Protein AF-A0A2G2X2A7-F1 (afdb_monomer_lite)

Structure (mmCIF, N/CA/C/O backbone):
data_AF-A0A2G2X2A7-F1
#
_entry.id   AF-A0A2G2X2A7-F1
#
loop_
_atom_site.group_PDB
_atom_site.id
_atom_site.type_symbol
_atom_site.label_atom_id
_atom_site.label_alt_id
_atom_site.label_comp_id
_atom_site.label_asym_id
_atom_site.label_entity_id
_atom_site.label_seq_id
_atom_site.pdbx_PDB_ins_code
_atom_site.Cartn_x
_atom_site.Cartn_y
_atom_site.Cartn_z
_atom_site.occupancy
_atom_site.B_iso_or_equiv
_atom_site.auth_seq_id
_atom_site.auth_comp_id
_atom_site.auth_asym_id
_atom_site.auth_atom_id
_atom_site.pdbx_PDB_model_num
ATOM 1 N N . MET A 1 1 ? 14.474 -91.874 -39.105 1.00 38.09 1 MET A N 1
ATOM 2 C CA . MET A 1 1 ? 14.809 -91.133 -37.876 1.00 38.09 1 MET A CA 1
ATOM 3 C C . MET A 1 1 ? 14.311 -89.721 -38.058 1.00 38.09 1 MET A C 1
ATOM 5 O O . MET A 1 1 ? 14.681 -89.078 -39.032 1.00 38.09 1 MET A O 1
ATOM 9 N N . GLU A 1 2 ? 13.376 -89.343 -37.198 1.00 41.16 2 GLU A N 1
ATOM 10 C CA . GLU A 1 2 ? 12.770 -88.020 -37.099 1.00 41.16 2 GLU A CA 1
ATO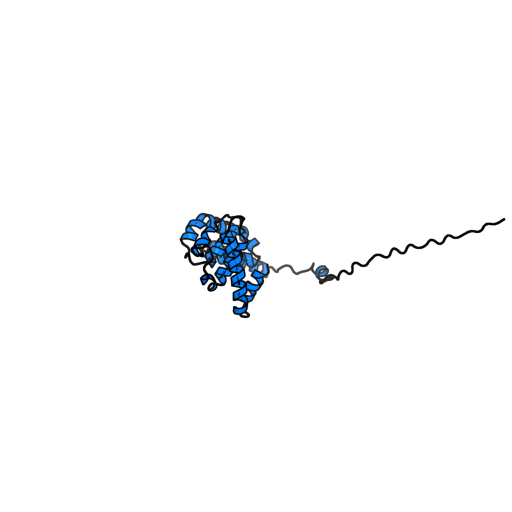M 11 C C . GLU A 1 2 ? 13.825 -86.941 -36.853 1.00 41.16 2 GLU A C 1
ATOM 13 O O . GLU A 1 2 ? 14.819 -87.195 -36.178 1.00 41.16 2 GLU A O 1
ATOM 18 N N . LEU A 1 3 ? 13.542 -85.729 -37.326 1.00 33.03 3 LEU A N 1
ATOM 19 C CA . LEU A 1 3 ? 13.848 -84.496 -36.606 1.00 33.03 3 LEU A CA 1
ATOM 20 C C . LEU A 1 3 ? 12.841 -83.440 -37.069 1.00 33.03 3 LEU A C 1
ATOM 22 O O . LEU A 1 3 ? 12.983 -82.810 -38.113 1.00 33.03 3 LEU A O 1
ATOM 26 N N . CYS A 1 4 ? 11.765 -83.329 -36.291 1.00 36.44 4 CYS A N 1
ATOM 27 C CA . CYS A 1 4 ? 10.796 -82.248 -36.356 1.00 36.44 4 CYS A CA 1
ATOM 28 C C . CYS A 1 4 ? 11.436 -81.011 -35.713 1.00 36.44 4 CYS A C 1
ATOM 30 O O . CYS A 1 4 ? 11.616 -80.967 -34.498 1.00 36.44 4 CYS A O 1
ATOM 32 N N . THR A 1 5 ? 11.821 -80.018 -36.511 1.00 42.06 5 THR A N 1
ATOM 33 C CA . THR A 1 5 ? 12.233 -78.706 -36.006 1.00 42.06 5 THR A CA 1
ATOM 34 C C . THR A 1 5 ? 11.001 -77.821 -35.869 1.00 42.06 5 THR A C 1
ATOM 36 O O . THR A 1 5 ? 10.544 -77.195 -36.822 1.00 42.06 5 THR A O 1
ATOM 39 N N . GLN A 1 6 ? 10.446 -77.780 -34.657 1.00 42.69 6 GLN A N 1
ATOM 40 C CA . GLN A 1 6 ? 9.455 -76.781 -34.273 1.00 42.69 6 GLN A CA 1
ATOM 41 C C . GLN A 1 6 ? 10.145 -75.419 -34.160 1.00 42.69 6 GLN A C 1
ATOM 43 O O . GLN A 1 6 ? 10.918 -75.167 -33.237 1.00 42.69 6 GLN A O 1
ATOM 48 N N . THR A 1 7 ? 9.866 -74.525 -35.102 1.00 45.06 7 THR A N 1
ATOM 49 C CA . THR A 1 7 ? 10.145 -73.101 -34.945 1.00 45.06 7 THR A CA 1
ATOM 50 C C . THR A 1 7 ? 9.097 -72.507 -34.007 1.00 45.06 7 THR A C 1
ATOM 52 O O . THR A 1 7 ? 7.957 -72.257 -34.392 1.00 45.06 7 THR A O 1
ATOM 55 N N . VAL A 1 8 ? 9.482 -72.304 -32.746 1.00 48.72 8 VAL A N 1
ATOM 56 C CA . VAL A 1 8 ? 8.698 -71.535 -31.773 1.00 48.72 8 VAL A CA 1
ATOM 57 C C . VAL A 1 8 ? 8.638 -70.091 -32.270 1.00 48.72 8 VAL A C 1
ATOM 59 O O . VAL A 1 8 ? 9.659 -69.406 -32.337 1.00 48.72 8 VAL A O 1
ATOM 62 N N . GLY A 1 9 ? 7.448 -69.648 -32.677 1.00 50.50 9 GLY A N 1
ATOM 63 C CA . GLY A 1 9 ? 7.196 -68.256 -33.029 1.00 50.50 9 GLY A CA 1
ATOM 64 C C . GLY A 1 9 ? 7.453 -67.367 -31.817 1.00 50.50 9 GLY A C 1
ATOM 65 O O . GLY A 1 9 ? 6.846 -67.553 -30.766 1.00 50.50 9 GLY A O 1
ATOM 66 N N . ALA A 1 10 ? 8.374 -66.415 -31.950 1.00 56.41 10 ALA A N 1
ATOM 67 C CA . ALA A 1 10 ? 8.537 -65.359 -30.967 1.00 56.41 10 ALA A CA 1
ATOM 68 C C . ALA A 1 10 ? 7.324 -64.425 -31.069 1.00 56.41 10 ALA A C 1
ATOM 70 O O . ALA A 1 10 ? 7.271 -63.572 -31.960 1.00 56.41 10 ALA A O 1
ATOM 71 N N . ASP A 1 11 ? 6.346 -64.599 -30.180 1.00 60.12 11 ASP A N 1
ATOM 72 C CA . ASP A 1 11 ? 5.257 -63.642 -30.011 1.00 60.12 11 ASP A CA 1
ATOM 73 C C . ASP A 1 11 ? 5.860 -62.281 -29.655 1.00 60.12 11 ASP A C 1
ATOM 75 O O . ASP A 1 11 ? 6.402 -62.050 -28.571 1.00 60.12 11 ASP A O 1
ATOM 79 N N . LYS A 1 12 ? 5.812 -61.367 -30.623 1.00 63.41 12 LYS A N 1
ATOM 80 C CA . LYS A 1 12 ? 6.267 -59.991 -30.477 1.00 63.41 12 LYS A CA 1
ATOM 81 C C . LYS A 1 12 ? 5.317 -59.309 -29.494 1.00 63.41 12 LYS A C 1
ATOM 83 O O . LYS A 1 12 ? 4.243 -58.868 -29.889 1.00 63.41 12 LYS A O 1
ATOM 88 N N . VAL A 1 13 ? 5.682 -59.247 -28.212 1.00 64.56 13 VAL A N 1
ATOM 89 C CA . VAL A 1 13 ? 4.898 -58.541 -27.187 1.00 64.56 13 VAL A CA 1
ATOM 90 C C . VAL A 1 13 ? 4.772 -57.072 -27.602 1.00 64.56 13 VAL A C 1
ATOM 92 O O . VAL A 1 13 ? 5.725 -56.297 -27.510 1.00 64.56 13 VAL A O 1
ATOM 95 N N . ILE A 1 14 ? 3.598 -56.686 -28.104 1.00 71.94 14 ILE A N 1
ATOM 96 C CA . ILE A 1 14 ? 3.295 -55.304 -28.480 1.00 71.94 14 ILE A CA 1
ATOM 97 C C . ILE A 1 14 ? 3.035 -54.526 -27.190 1.00 71.94 14 ILE A C 1
ATOM 99 O O . ILE A 1 14 ? 1.924 -54.506 -26.658 1.00 71.94 14 ILE A O 1
ATOM 103 N N . ILE A 1 15 ? 4.076 -53.880 -26.665 1.00 73.50 15 ILE A N 1
ATOM 104 C CA . ILE A 1 15 ? 3.938 -52.951 -25.541 1.00 73.50 15 ILE A CA 1
ATOM 105 C C . ILE A 1 15 ? 3.243 -51.691 -26.063 1.00 73.50 15 ILE A C 1
ATOM 107 O O . ILE A 1 15 ? 3.866 -50.808 -26.650 1.00 73.50 15 ILE A O 1
ATOM 111 N N . THR A 1 16 ? 1.932 -51.609 -25.848 1.00 78.12 16 THR A N 1
ATOM 112 C CA . THR A 1 16 ? 1.140 -50.432 -26.215 1.00 78.12 16 THR A CA 1
ATOM 113 C C . THR A 1 16 ? 1.235 -49.409 -25.085 1.00 78.12 16 THR A C 1
ATOM 115 O O . THR A 1 16 ? 0.664 -49.605 -24.011 1.00 78.12 16 THR A O 1
ATOM 118 N N . ARG A 1 17 ? 1.987 -48.319 -25.291 1.00 82.00 17 ARG A N 1
ATOM 119 C CA . ARG A 1 17 ? 2.035 -47.203 -24.332 1.00 82.00 17 ARG A CA 1
ATOM 120 C C . ARG A 1 17 ? 0.744 -46.390 -24.411 1.00 82.00 17 ARG A C 1
ATOM 122 O O . ARG A 1 17 ? 0.279 -46.065 -25.499 1.00 82.00 17 ARG A O 1
ATOM 129 N N . ARG A 1 18 ? 0.175 -46.044 -23.254 1.00 82.50 18 ARG A N 1
ATOM 130 C CA . ARG A 1 18 ? -0.980 -45.138 -23.174 1.00 82.50 18 ARG A CA 1
ATOM 131 C C . ARG A 1 18 ? -0.542 -43.712 -23.524 1.00 82.50 18 ARG A C 1
ATOM 133 O O . ARG A 1 18 ? 0.494 -43.264 -23.039 1.00 82.50 18 ARG A O 1
ATOM 140 N N . SER A 1 19 ? -1.328 -43.021 -24.351 1.00 86.50 19 SER A N 1
ATOM 141 C CA . SER A 1 19 ? -1.135 -41.594 -24.644 1.00 86.50 19 SER A CA 1
ATOM 142 C C . SER A 1 19 ? -1.544 -40.746 -23.439 1.00 86.50 19 SER A C 1
ATOM 144 O O . SER A 1 19 ? -2.581 -41.010 -22.832 1.00 86.50 19 SER A O 1
ATOM 146 N N . GLY A 1 20 ? -0.749 -39.726 -23.107 1.00 86.12 20 GLY A N 1
ATOM 147 C CA . GLY A 1 20 ? -1.055 -38.772 -22.034 1.00 86.12 20 GLY A CA 1
ATOM 148 C C . GLY A 1 20 ? -2.079 -37.696 -22.417 1.00 86.12 20 GLY A C 1
ATOM 149 O O . GLY A 1 20 ? -2.579 -37.008 -21.536 1.00 86.12 20 GLY A O 1
ATOM 150 N N . ASN A 1 21 ? -2.408 -37.555 -23.711 1.00 90.38 21 ASN A N 1
ATOM 151 C CA . ASN A 1 21 ? -3.353 -36.558 -24.249 1.00 90.38 21 ASN A CA 1
ATOM 152 C C . ASN A 1 21 ? -3.103 -35.119 -23.751 1.00 90.38 21 ASN A C 1
ATOM 154 O O . ASN A 1 21 ? -4.040 -34.347 -23.554 1.00 90.38 21 ASN A O 1
ATOM 158 N N . HIS A 1 22 ? -1.837 -34.758 -23.539 1.00 90.94 22 HIS A N 1
ATOM 159 C CA . HIS A 1 22 ? -1.466 -33.402 -23.151 1.00 90.94 22 HIS A CA 1
ATOM 160 C C . HIS A 1 22 ? -1.647 -32.445 -24.332 1.00 90.94 22 HIS A C 1
ATOM 162 O O . HIS A 1 22 ? -1.299 -32.775 -25.467 1.00 90.94 22 HIS A O 1
ATOM 168 N N . HIS A 1 23 ? -2.185 -31.259 -24.054 1.00 90.12 23 HIS A N 1
ATOM 169 C CA . HIS A 1 23 ? -2.275 -30.194 -25.045 1.00 90.12 23 HIS A CA 1
ATOM 170 C C . HIS A 1 23 ? -0.860 -29.683 -25.383 1.00 90.12 23 HIS A C 1
ATOM 172 O O . HIS A 1 23 ? -0.026 -29.593 -24.476 1.00 90.12 23 HIS A O 1
ATOM 178 N N . PRO A 1 24 ? -0.564 -29.348 -26.652 1.00 90.00 24 PRO A N 1
ATOM 179 C CA . PRO A 1 24 ? 0.705 -28.720 -27.015 1.00 90.00 24 PRO A CA 1
ATOM 180 C C . PRO A 1 24 ? 0.907 -27.387 -26.282 1.00 90.00 24 PRO A C 1
ATOM 182 O O . PRO A 1 24 ? -0.036 -26.783 -25.765 1.00 90.00 24 PRO A O 1
ATOM 185 N N . THR A 1 25 ? 2.148 -26.907 -26.233 1.00 91.00 25 THR A N 1
ATOM 186 C CA . THR A 1 25 ? 2.432 -25.609 -25.609 1.00 91.00 25 THR A CA 1
ATOM 187 C C . THR A 1 25 ? 1.754 -24.496 -26.419 1.00 91.00 25 THR A C 1
ATOM 189 O O . THR A 1 25 ? 1.711 -24.557 -27.648 1.00 91.00 25 THR A O 1
ATOM 192 N N . ILE A 1 26 ? 1.225 -23.468 -25.743 1.00 93.62 26 ILE A N 1
ATOM 193 C CA . ILE A 1 26 ? 0.618 -22.306 -26.421 1.00 93.62 26 ILE A CA 1
ATOM 194 C C . ILE A 1 26 ? 1.648 -21.479 -27.209 1.00 93.62 26 ILE A C 1
ATOM 196 O O . ILE A 1 26 ? 1.270 -20.666 -28.044 1.00 93.62 26 ILE A O 1
ATOM 200 N N . TRP A 1 27 ? 2.940 -21.695 -26.944 1.00 89.94 27 TRP A N 1
ATOM 201 C CA . TRP A 1 27 ? 4.047 -20.914 -27.491 1.00 89.94 27 TRP A CA 1
ATOM 202 C C . TRP A 1 27 ? 4.809 -21.630 -28.609 1.00 89.94 27 TRP A C 1
ATOM 204 O O . TRP A 1 27 ? 5.541 -20.978 -29.348 1.00 89.94 27 TRP A O 1
ATOM 214 N N . GLY A 1 28 ? 4.657 -22.951 -28.749 1.00 87.88 28 GLY A N 1
ATOM 215 C CA . GLY A 1 28 ? 5.471 -23.762 -29.655 1.00 87.88 28 GLY A CA 1
ATOM 216 C C . GLY A 1 28 ? 6.959 -23.436 -29.506 1.00 87.88 28 GLY A C 1
ATOM 217 O O . GLY A 1 28 ? 7.485 -23.427 -28.393 1.00 87.88 28 GLY A O 1
ATOM 218 N N . ASP A 1 29 ? 7.582 -23.084 -30.629 1.00 87.56 29 ASP A N 1
ATOM 219 C CA . ASP A 1 29 ? 8.995 -22.704 -30.719 1.00 87.56 29 ASP A CA 1
ATOM 220 C C . ASP A 1 29 ? 9.216 -21.176 -30.713 1.00 87.56 29 ASP A C 1
ATOM 222 O O . ASP A 1 29 ? 10.334 -20.718 -30.933 1.00 87.56 29 ASP A O 1
ATOM 226 N N . HIS A 1 30 ? 8.177 -20.363 -30.466 1.00 83.88 30 HIS A N 1
ATOM 227 C CA . HIS A 1 30 ? 8.221 -18.897 -30.604 1.00 83.88 30 HIS A CA 1
ATOM 228 C C . HIS A 1 30 ? 9.385 -18.248 -29.840 1.00 83.88 30 HIS A C 1
ATOM 230 O O . HIS A 1 30 ? 10.071 -17.380 -30.373 1.00 83.88 30 HIS A O 1
ATOM 236 N N . PHE A 1 31 ? 9.650 -18.708 -28.615 1.00 84.19 31 PHE A N 1
ATOM 237 C CA . PHE A 1 31 ? 10.733 -18.168 -27.791 1.00 84.19 31 PHE A CA 1
ATOM 238 C C . PHE A 1 31 ? 12.114 -18.763 -28.092 1.00 84.19 31 PHE A C 1
ATOM 240 O O . PHE A 1 31 ? 13.115 -18.233 -27.621 1.00 84.19 31 PHE A O 1
ATOM 247 N N . LEU A 1 32 ? 12.208 -19.829 -28.894 1.00 81.88 32 LEU A N 1
ATOM 248 C CA . LEU A 1 32 ? 13.504 -20.396 -29.288 1.00 81.88 32 LEU A CA 1
ATOM 249 C C . LEU A 1 32 ? 14.253 -19.480 -30.268 1.00 81.88 32 LEU A C 1
ATOM 251 O O . LEU A 1 32 ? 15.477 -19.522 -30.322 1.00 81.88 32 LEU A O 1
ATOM 255 N N . ALA A 1 33 ? 13.531 -18.628 -31.002 1.00 73.00 33 ALA A N 1
ATOM 256 C CA . ALA A 1 33 ? 14.098 -17.620 -31.901 1.00 73.00 33 ALA A CA 1
ATOM 257 C C . ALA A 1 33 ? 14.394 -16.270 -31.212 1.00 73.00 33 ALA A C 1
ATOM 259 O O . ALA A 1 33 ? 14.915 -15.360 -31.846 1.00 73.00 33 ALA A O 1
ATOM 260 N N . TYR A 1 34 ? 14.049 -16.122 -29.929 1.00 65.19 34 TYR A N 1
ATOM 261 C CA . TYR A 1 34 ? 14.045 -14.840 -29.206 1.00 65.19 34 TYR A CA 1
ATOM 262 C C . TYR A 1 34 ? 15.413 -14.430 -28.632 1.00 65.19 34 TYR A C 1
ATOM 264 O O . TYR A 1 34 ? 15.501 -13.430 -27.925 1.00 65.19 34 TYR A O 1
ATOM 272 N N . ALA A 1 35 ? 16.472 -15.203 -28.897 1.00 61.72 35 ALA A N 1
ATOM 273 C CA . ALA A 1 35 ? 17.806 -14.970 -28.338 1.00 61.72 35 ALA A CA 1
ATOM 274 C C . ALA A 1 35 ? 18.508 -13.710 -28.888 1.00 61.72 35 ALA A C 1
ATOM 276 O O . ALA A 1 35 ? 19.461 -13.248 -28.270 1.00 61.72 35 ALA A O 1
ATOM 277 N N . ASP A 1 36 ? 18.012 -13.135 -29.989 1.00 67.94 36 ASP A N 1
ATOM 278 C CA . ASP A 1 36 ? 18.643 -12.015 -30.704 1.00 67.94 36 ASP A CA 1
ATOM 279 C C . ASP A 1 36 ? 17.831 -10.706 -30.594 1.00 67.94 36 ASP A C 1
ATOM 281 O O . ASP A 1 36 ? 17.620 -10.002 -31.586 1.00 67.94 36 ASP A O 1
ATOM 285 N N . LEU A 1 37 ? 17.310 -10.374 -29.406 1.00 68.88 37 LEU A N 1
ATOM 286 C CA . LEU A 1 37 ? 16.703 -9.054 -29.203 1.00 68.88 37 LEU A CA 1
ATOM 287 C C . LEU A 1 3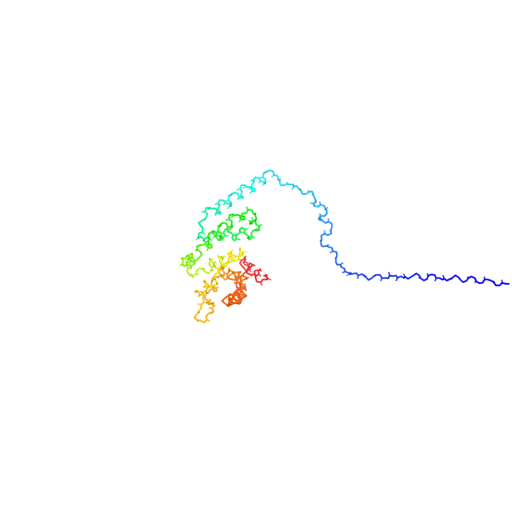7 ? 17.776 -7.953 -29.274 1.00 68.88 37 LEU A C 1
ATOM 289 O O . LEU A 1 37 ? 18.854 -8.130 -28.704 1.00 68.88 37 LEU A O 1
ATOM 293 N N . PRO A 1 38 ? 17.490 -6.804 -29.914 1.00 73.50 38 PRO A N 1
ATOM 294 C CA . PRO A 1 38 ? 18.380 -5.655 -29.855 1.00 73.50 38 PRO A CA 1
ATOM 295 C C . PRO A 1 38 ? 18.546 -5.209 -28.400 1.00 73.50 38 PRO A C 1
ATOM 297 O O . PRO A 1 38 ? 17.551 -5.027 -27.694 1.00 73.50 38 PRO A O 1
ATOM 300 N N . GLU A 1 39 ? 19.791 -5.025 -27.967 1.00 78.06 39 GLU A N 1
ATOM 301 C CA . GLU A 1 39 ? 20.084 -4.319 -26.721 1.00 78.06 39 GLU A CA 1
ATOM 302 C C . GLU A 1 39 ? 19.534 -2.886 -26.798 1.00 78.06 39 GLU A C 1
ATOM 304 O O . GLU A 1 39 ? 19.384 -2.322 -27.890 1.00 78.06 39 GLU A O 1
ATOM 309 N N . ALA A 1 40 ? 19.209 -2.311 -25.637 1.00 81.25 40 ALA A N 1
ATOM 310 C CA . ALA A 1 40 ? 18.791 -0.918 -25.556 1.00 81.25 40 ALA A CA 1
ATOM 311 C C . ALA A 1 40 ? 19.864 -0.026 -26.193 1.00 81.25 40 ALA A C 1
ATOM 313 O O . ALA A 1 40 ? 21.063 -0.244 -26.010 1.00 81.25 40 ALA A O 1
ATOM 314 N N . ASN A 1 41 ? 19.451 0.970 -26.973 1.00 88.00 41 ASN A N 1
ATOM 315 C CA . ASN A 1 41 ? 20.422 1.904 -27.532 1.00 88.00 41 ASN A CA 1
ATOM 316 C C . ASN A 1 41 ? 20.889 2.909 -26.464 1.00 88.00 41 ASN A C 1
ATOM 318 O O . ASN A 1 41 ? 20.186 3.176 -25.492 1.00 88.00 41 ASN A O 1
ATOM 322 N N . GLU A 1 42 ? 22.051 3.531 -26.683 1.00 90.00 42 GLU A N 1
ATOM 323 C CA . GLU A 1 42 ? 22.645 4.508 -25.751 1.00 90.00 42 GLU A CA 1
ATOM 324 C C . GLU A 1 42 ? 21.678 5.654 -25.376 1.00 90.00 42 GLU A C 1
ATOM 326 O O . GLU A 1 42 ? 21.708 6.178 -24.262 1.00 90.00 42 GLU A O 1
ATOM 331 N N . GLY A 1 43 ? 20.783 6.040 -26.293 1.00 92.06 43 GLY A N 1
ATOM 332 C CA . GLY A 1 43 ? 19.759 7.050 -26.036 1.00 92.06 43 GLY A CA 1
ATOM 333 C C . GLY A 1 43 ? 18.686 6.583 -25.050 1.00 92.06 43 GLY A C 1
ATOM 334 O O . GLY A 1 43 ? 18.302 7.350 -24.167 1.00 92.06 43 GLY A O 1
ATOM 335 N N . GLU A 1 44 ? 18.222 5.341 -25.176 1.00 91.44 44 GLU A N 1
ATOM 336 C CA . GLU A 1 44 ? 17.241 4.721 -24.274 1.00 91.44 44 GLU A CA 1
ATOM 337 C C . GLU A 1 44 ? 17.829 4.496 -22.879 1.00 91.44 44 GLU A C 1
ATOM 339 O O . GLU A 1 44 ? 17.182 4.821 -21.883 1.00 91.44 44 GLU A O 1
ATOM 344 N N . GLU A 1 45 ? 19.074 4.020 -22.793 1.00 91.75 45 GLU A N 1
ATOM 345 C CA . GLU A 1 45 ? 19.781 3.847 -21.517 1.00 91.75 45 GLU A CA 1
ATOM 346 C C . GLU A 1 45 ? 19.956 5.176 -20.782 1.00 91.75 45 GLU A C 1
ATOM 348 O O . GLU A 1 45 ? 19.721 5.273 -19.575 1.00 91.75 45 GLU A O 1
ATOM 353 N N . LYS A 1 46 ? 20.310 6.234 -21.518 1.00 95.12 46 LYS A N 1
ATOM 354 C CA . LYS A 1 46 ? 20.431 7.572 -20.944 1.00 95.12 46 LYS A CA 1
ATOM 355 C C . LYS A 1 46 ? 19.091 8.099 -20.440 1.00 95.12 46 LYS A C 1
ATOM 357 O O . LYS A 1 46 ? 19.025 8.595 -19.320 1.00 95.12 46 LYS A O 1
ATOM 362 N N . GLN A 1 47 ? 18.025 7.972 -21.232 1.00 95.12 47 GLN A N 1
ATOM 363 C CA . GLN A 1 47 ? 16.681 8.371 -20.801 1.00 95.12 47 GLN A CA 1
ATOM 364 C C . GLN A 1 47 ? 16.236 7.602 -19.554 1.00 95.12 47 GLN A C 1
ATOM 366 O O . GLN A 1 47 ? 15.650 8.192 -18.648 1.00 95.12 47 GLN A O 1
ATOM 371 N N . HIS A 1 48 ? 16.539 6.304 -19.486 1.00 94.25 48 HIS A N 1
ATOM 372 C CA . HIS A 1 48 ? 16.269 5.483 -18.314 1.00 94.25 48 HIS A CA 1
ATOM 373 C C . HIS A 1 48 ? 16.987 6.018 -17.065 1.00 94.25 48 HIS A C 1
ATOM 375 O O . HIS A 1 48 ? 16.342 6.217 -16.034 1.00 94.25 48 HIS A O 1
ATOM 381 N N . GLU A 1 49 ? 18.293 6.294 -17.142 1.00 96.62 49 GLU A N 1
ATOM 382 C CA . GLU A 1 49 ? 19.037 6.825 -15.992 1.00 96.62 49 GLU A CA 1
ATOM 383 C C . GLU A 1 49 ? 18.594 8.245 -15.601 1.00 96.62 49 GLU A C 1
ATOM 385 O O . GLU A 1 49 ? 18.495 8.534 -14.406 1.00 96.62 49 GLU A O 1
ATOM 390 N N . ASP A 1 50 ? 18.244 9.100 -16.569 1.00 97.25 50 ASP A N 1
ATOM 391 C CA . ASP A 1 50 ? 17.722 10.447 -16.308 1.00 97.25 50 ASP A CA 1
ATOM 392 C C . ASP A 1 50 ? 16.400 10.380 -15.515 1.00 97.25 50 ASP A C 1
ATOM 394 O O . ASP A 1 50 ? 16.280 10.986 -14.447 1.00 97.25 50 ASP A O 1
ATOM 398 N N . VAL A 1 51 ? 15.428 9.579 -15.973 1.00 97.19 51 VAL A N 1
ATOM 399 C CA . VAL A 1 51 ? 14.127 9.411 -15.291 1.00 97.19 51 VAL A CA 1
ATOM 400 C C . VAL A 1 51 ? 14.299 8.757 -13.919 1.00 97.19 51 VAL A C 1
ATOM 402 O O . VAL A 1 51 ? 13.652 9.149 -12.946 1.00 97.19 51 VAL A O 1
ATOM 405 N N . LYS A 1 52 ? 15.193 7.776 -13.802 1.00 97.50 52 LYS A N 1
ATOM 406 C CA . LYS A 1 52 ? 15.500 7.118 -12.529 1.00 97.50 52 LYS A CA 1
ATOM 407 C C . LYS A 1 52 ? 16.072 8.104 -11.509 1.00 97.50 52 LYS A C 1
ATOM 409 O O . LYS A 1 52 ? 15.663 8.082 -10.351 1.00 97.50 52 LYS A O 1
ATOM 414 N N . GLU A 1 53 ? 16.972 8.998 -11.914 1.00 97.94 53 GLU A N 1
ATOM 415 C CA . GLU A 1 53 ? 17.481 10.065 -11.043 1.00 97.94 53 GLU A CA 1
ATOM 416 C C . GLU A 1 53 ? 16.390 11.076 -10.659 1.00 97.94 53 GLU A C 1
ATOM 418 O O . GLU A 1 53 ? 16.346 11.526 -9.513 1.00 97.94 53 GLU A O 1
ATOM 423 N N . GLU A 1 54 ? 15.472 11.415 -11.566 1.00 97.56 54 GLU A N 1
ATOM 424 C CA . GLU A 1 54 ? 14.325 12.269 -11.233 1.00 97.56 54 GLU A CA 1
ATOM 425 C C . GLU A 1 54 ? 13.428 11.637 -10.164 1.00 97.56 54 GLU A C 1
ATOM 427 O O . GLU A 1 54 ? 13.113 12.289 -9.165 1.00 97.56 54 GLU A O 1
ATOM 432 N N . VAL A 1 55 ? 13.069 10.359 -10.314 1.00 97.25 55 VAL A N 1
ATOM 433 C CA . VAL A 1 55 ? 12.255 9.631 -9.326 1.00 97.25 55 VAL A CA 1
ATOM 434 C C . VAL A 1 55 ? 12.983 9.522 -7.984 1.00 97.25 55 VAL A C 1
ATOM 436 O O . VAL A 1 55 ? 12.371 9.746 -6.936 1.00 97.25 55 VAL A O 1
ATOM 439 N N . ARG A 1 56 ? 14.299 9.271 -7.992 1.00 97.75 56 ARG A N 1
ATOM 440 C CA . ARG A 1 56 ? 15.131 9.287 -6.778 1.00 97.75 56 ARG A CA 1
ATOM 441 C C . ARG A 1 56 ? 15.049 10.632 -6.061 1.00 97.75 56 ARG A C 1
ATOM 443 O O . ARG A 1 56 ? 14.821 10.671 -4.853 1.00 97.75 56 ARG A O 1
ATOM 450 N N . LYS A 1 57 ? 15.177 11.745 -6.788 1.00 97.19 57 LYS A N 1
ATOM 451 C CA . LYS A 1 57 ? 15.036 13.093 -6.211 1.00 97.19 57 LYS A CA 1
ATOM 452 C C . LYS A 1 57 ? 13.645 13.320 -5.634 1.00 97.19 57 LYS A C 1
ATOM 454 O O . LYS A 1 57 ? 13.544 13.869 -4.541 1.00 97.19 57 LYS A O 1
ATOM 459 N N . MET A 1 58 ? 12.586 12.878 -6.316 1.00 96.50 58 MET A N 1
ATOM 460 C CA . MET A 1 58 ? 11.221 12.967 -5.784 1.00 96.50 58 MET A CA 1
ATOM 461 C C . MET A 1 58 ? 11.088 12.215 -4.457 1.00 96.50 58 MET A C 1
ATOM 463 O O . MET A 1 58 ? 10.501 12.753 -3.520 1.00 96.50 58 MET A O 1
ATOM 467 N N . LEU A 1 59 ? 11.679 11.018 -4.346 1.00 95.44 59 LEU A N 1
ATOM 468 C CA . LEU A 1 59 ? 11.729 10.275 -3.088 1.00 95.44 59 LEU A CA 1
ATOM 469 C C . LEU A 1 59 ? 12.470 11.077 -2.018 1.00 95.44 59 LEU A C 1
ATOM 471 O O . LEU A 1 59 ? 11.892 11.332 -0.969 1.00 95.44 59 LEU A O 1
ATOM 475 N N . VAL A 1 60 ? 13.703 11.518 -2.264 1.00 94.19 60 VAL A N 1
ATOM 476 C CA . VAL A 1 60 ? 14.526 12.212 -1.253 1.00 94.19 60 VAL A CA 1
ATOM 477 C C . VAL A 1 60 ? 13.911 13.546 -0.807 1.00 94.19 60 VAL A C 1
ATOM 479 O O . VAL A 1 60 ? 13.971 13.888 0.370 1.00 94.19 60 VAL A O 1
ATOM 482 N N . MET A 1 61 ? 13.303 14.299 -1.725 1.00 94.00 61 MET A N 1
ATOM 483 C CA . MET A 1 61 ? 12.766 15.634 -1.444 1.00 94.00 61 MET A CA 1
ATOM 484 C C . MET A 1 61 ? 11.365 15.625 -0.828 1.00 94.00 61 MET A C 1
ATOM 486 O O . MET A 1 61 ? 10.987 16.598 -0.173 1.00 94.00 61 MET A O 1
ATOM 490 N N . ALA A 1 62 ? 10.573 14.573 -1.052 1.00 92.38 62 ALA A N 1
ATOM 491 C CA . ALA A 1 62 ? 9.230 14.486 -0.493 1.00 92.38 62 ALA A CA 1
ATOM 492 C C . ALA A 1 62 ? 9.287 14.460 1.049 1.00 92.38 62 ALA A C 1
ATOM 494 O O . ALA A 1 62 ? 10.066 13.685 1.615 1.00 92.38 62 ALA A O 1
ATOM 495 N N . PRO A 1 63 ? 8.455 15.259 1.751 1.00 89.31 63 PRO A N 1
ATOM 496 C CA . PRO A 1 63 ? 8.477 15.305 3.208 1.00 89.31 63 PRO A CA 1
ATOM 497 C C . PRO A 1 63 ? 8.236 13.920 3.809 1.00 89.31 63 PRO A C 1
ATOM 499 O O . PRO A 1 63 ? 7.273 13.239 3.448 1.00 89.31 63 PRO A O 1
ATOM 502 N N . SER A 1 64 ? 9.083 13.513 4.754 1.00 82.12 64 SER A N 1
ATOM 503 C CA . SER A 1 64 ? 9.100 12.137 5.261 1.00 82.12 64 SER A CA 1
ATOM 504 C C . SER A 1 64 ? 7.789 11.694 5.920 1.00 82.12 64 SER A C 1
ATOM 506 O O . SER A 1 64 ? 7.458 10.516 5.879 1.00 82.12 64 SER A O 1
ATOM 508 N N . LYS A 1 65 ? 7.021 12.633 6.487 1.00 80.56 65 LYS A N 1
ATOM 509 C CA . LYS A 1 65 ? 5.726 12.406 7.151 1.00 80.56 65 LYS A CA 1
ATOM 510 C C . LYS A 1 65 ? 4.521 12.810 6.280 1.00 80.56 65 LYS A C 1
ATOM 512 O O . LYS A 1 65 ? 3.553 13.373 6.785 1.00 80.56 65 LYS A O 1
ATOM 517 N N . SER A 1 66 ? 4.582 12.611 4.963 1.00 87.38 66 SER A N 1
ATOM 518 C CA . SER A 1 66 ? 3.519 13.056 4.046 1.00 87.38 66 SER A CA 1
ATOM 519 C C . SER A 1 66 ? 2.825 11.912 3.315 1.00 87.38 66 SER A C 1
ATOM 521 O O . SER A 1 66 ? 3.453 10.921 2.942 1.00 87.38 66 SER A O 1
ATOM 523 N N . LEU A 1 67 ? 1.533 12.102 3.028 1.00 89.44 67 LEU A N 1
ATOM 524 C CA . LEU A 1 67 ? 0.766 11.204 2.164 1.00 89.44 67 LEU A CA 1
ATOM 525 C C . LEU A 1 67 ? 1.399 11.080 0.771 1.00 89.44 67 LEU A C 1
ATOM 527 O O . LEU A 1 67 ? 1.508 9.985 0.237 1.00 89.44 67 LEU A O 1
ATOM 531 N N . GLN A 1 68 ? 1.936 12.183 0.241 1.00 93.12 68 GLN A N 1
ATOM 532 C CA . GLN A 1 68 ? 2.647 12.204 -1.038 1.00 93.12 68 GLN A CA 1
ATOM 533 C C . GLN A 1 68 ? 3.826 11.217 -1.076 1.00 93.12 68 GLN A C 1
ATOM 535 O O . GLN A 1 68 ? 4.040 10.546 -2.085 1.00 93.12 68 GLN A O 1
ATOM 540 N N . LYS A 1 69 ? 4.594 11.111 0.017 1.00 94.75 69 LYS A N 1
ATOM 541 C CA . LYS A 1 69 ? 5.708 10.160 0.123 1.00 94.75 69 LYS A CA 1
ATOM 542 C C . LYS A 1 69 ? 5.202 8.712 0.113 1.00 94.75 69 LYS A C 1
ATOM 544 O O . LYS A 1 69 ? 5.780 7.880 -0.584 1.00 94.75 69 LYS A O 1
ATOM 549 N N . LEU A 1 70 ? 4.117 8.422 0.836 1.00 94.88 70 LEU A N 1
ATOM 550 C CA . LEU A 1 70 ? 3.478 7.099 0.850 1.00 94.88 70 LEU A CA 1
ATOM 551 C C . LEU A 1 70 ? 2.939 6.717 -0.537 1.00 94.88 70 LEU A C 1
ATOM 553 O O . LEU A 1 70 ? 3.190 5.607 -1.005 1.00 94.88 70 LEU A O 1
ATOM 557 N N . ASP A 1 71 ? 2.261 7.643 -1.219 1.00 95.88 71 ASP A N 1
ATOM 558 C CA . ASP A 1 71 ? 1.739 7.447 -2.575 1.00 95.88 71 ASP A CA 1
ATOM 559 C C . ASP A 1 71 ? 2.854 7.172 -3.583 1.00 95.88 71 ASP A C 1
ATOM 561 O O . ASP A 1 71 ? 2.720 6.281 -4.426 1.00 95.88 71 ASP A O 1
ATOM 565 N N . LEU A 1 72 ? 3.973 7.894 -3.479 1.00 97.56 72 LEU A N 1
ATOM 566 C CA . LEU A 1 72 ? 5.129 7.694 -4.346 1.00 97.56 72 LEU A CA 1
ATOM 567 C C . LEU A 1 72 ? 5.733 6.297 -4.153 1.00 97.56 72 LEU A C 1
ATOM 569 O O . LEU A 1 72 ? 5.917 5.577 -5.133 1.00 97.56 72 LEU A O 1
ATOM 573 N N . ILE A 1 73 ? 5.966 5.879 -2.904 1.00 97.88 73 ILE A N 1
ATOM 574 C CA . ILE A 1 73 ? 6.477 4.533 -2.589 1.00 97.88 73 ILE A CA 1
ATOM 575 C C . ILE A 1 73 ? 5.508 3.459 -3.100 1.00 97.88 73 ILE A C 1
ATOM 577 O O . ILE A 1 73 ? 5.920 2.525 -3.790 1.00 97.88 73 ILE A O 1
ATOM 581 N N . ASN A 1 74 ? 4.213 3.611 -2.819 1.00 97.31 74 ASN A N 1
ATOM 582 C CA . ASN A 1 74 ? 3.172 2.687 -3.265 1.00 97.31 74 ASN A CA 1
ATOM 583 C C . ASN A 1 74 ? 3.123 2.566 -4.794 1.00 97.31 74 ASN A C 1
ATOM 585 O O . ASN A 1 74 ? 3.008 1.465 -5.329 1.00 97.31 74 ASN A O 1
ATOM 589 N N . THR A 1 75 ? 3.236 3.689 -5.503 1.00 97.56 75 THR A N 1
ATOM 590 C CA . THR A 1 75 ? 3.228 3.727 -6.970 1.00 97.56 75 THR A CA 1
ATOM 591 C C . THR A 1 75 ? 4.455 3.025 -7.540 1.00 97.56 75 THR A C 1
ATOM 593 O O . THR A 1 75 ? 4.315 2.168 -8.408 1.00 97.56 75 THR A O 1
ATOM 596 N N . ILE A 1 76 ? 5.647 3.311 -7.011 1.00 97.88 76 ILE A N 1
ATOM 597 C CA . ILE A 1 76 ? 6.906 2.678 -7.430 1.00 97.88 76 ILE A CA 1
ATOM 598 C C . ILE A 1 76 ? 6.855 1.153 -7.241 1.00 97.88 76 ILE A C 1
ATOM 600 O O . ILE A 1 76 ? 7.230 0.402 -8.145 1.00 97.88 76 ILE A O 1
ATOM 604 N N . GLN A 1 77 ? 6.340 0.684 -6.100 1.00 97.38 77 GLN A N 1
ATOM 605 C CA . GLN A 1 77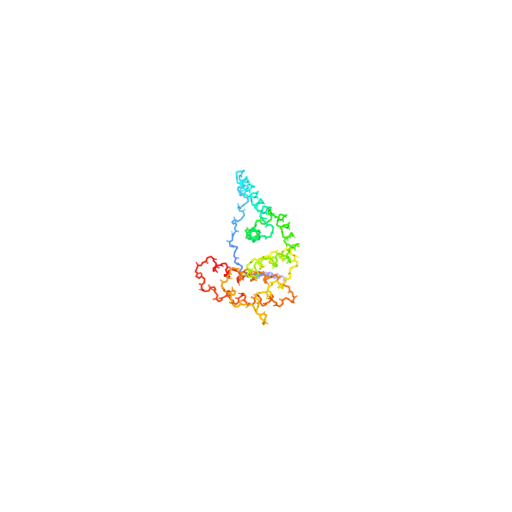 ? 6.159 -0.745 -5.830 1.00 97.38 77 GLN A CA 1
ATOM 606 C C . GLN A 1 77 ? 5.160 -1.392 -6.795 1.00 97.38 77 GLN A C 1
ATOM 608 O O . GLN A 1 77 ? 5.441 -2.452 -7.350 1.00 97.38 77 GLN A O 1
ATOM 613 N N . ARG A 1 78 ? 4.019 -0.743 -7.054 1.00 95.44 78 ARG A N 1
ATOM 614 C CA . ARG A 1 78 ? 2.979 -1.258 -7.963 1.00 95.44 78 ARG A CA 1
ATOM 615 C C . ARG A 1 78 ? 3.387 -1.263 -9.431 1.00 95.44 78 ARG A C 1
ATOM 617 O O . ARG A 1 78 ? 2.902 -2.106 -10.177 1.00 95.44 78 ARG A O 1
ATOM 624 N N . LEU A 1 79 ? 4.271 -0.354 -9.836 1.00 96.94 79 LEU A N 1
ATOM 625 C CA . LEU A 1 79 ? 4.866 -0.340 -11.173 1.00 96.94 79 LEU A CA 1
ATOM 626 C C . LEU A 1 79 ? 5.930 -1.434 -11.362 1.00 96.94 79 LEU A C 1
ATOM 628 O O . LEU A 1 79 ? 6.370 -1.654 -12.485 1.00 96.94 79 LEU A O 1
ATOM 632 N N . GLY A 1 80 ? 6.346 -2.123 -10.293 1.00 97.19 80 GLY A N 1
ATOM 633 C CA . GLY A 1 80 ? 7.344 -3.191 -10.367 1.00 97.19 80 GLY A CA 1
ATOM 634 C C . GLY A 1 80 ? 8.780 -2.694 -10.545 1.00 97.19 80 GLY A C 1
ATOM 635 O O . GLY A 1 80 ? 9.648 -3.480 -10.907 1.00 97.19 80 GLY A O 1
ATOM 636 N N . VAL A 1 81 ? 9.045 -1.411 -10.275 1.00 97.69 81 VAL A N 1
ATOM 637 C CA . VAL A 1 81 ? 10.369 -0.775 -10.449 1.00 97.69 81 VAL A CA 1
ATOM 638 C C . VAL A 1 81 ? 11.049 -0.420 -9.123 1.00 97.69 81 VAL A C 1
ATOM 640 O O . VAL A 1 81 ? 12.081 0.245 -9.105 1.00 97.69 81 VAL A O 1
ATOM 643 N N . ALA A 1 82 ? 10.497 -0.879 -7.995 1.00 97.50 82 ALA A N 1
ATOM 644 C CA . ALA A 1 82 ? 11.039 -0.616 -6.658 1.00 97.50 82 ALA A CA 1
ATOM 645 C C . ALA A 1 82 ? 12.473 -1.120 -6.448 1.00 97.50 82 ALA A C 1
ATOM 647 O O . ALA A 1 82 ? 13.199 -0.531 -5.655 1.00 97.50 82 ALA A O 1
ATOM 648 N N . TYR A 1 83 ? 12.903 -2.139 -7.197 1.00 97.12 83 TYR A N 1
ATOM 649 C CA . TYR A 1 83 ? 14.262 -2.685 -7.123 1.00 97.12 83 TYR A CA 1
ATOM 650 C C . TYR A 1 83 ? 15.355 -1.664 -7.505 1.00 97.12 83 TYR A C 1
ATOM 652 O O . TYR A 1 83 ? 16.525 -1.852 -7.191 1.00 97.12 83 TYR A O 1
ATOM 660 N N . HIS A 1 84 ? 14.999 -0.559 -8.171 1.00 97.62 84 HIS A N 1
ATOM 661 C CA . HIS A 1 84 ? 15.926 0.543 -8.444 1.00 97.62 84 HIS A CA 1
ATOM 662 C C . HIS A 1 84 ? 16.105 1.524 -7.276 1.00 97.62 84 HIS A C 1
ATOM 664 O O . HIS A 1 84 ? 17.015 2.353 -7.338 1.00 97.62 84 HIS A O 1
ATOM 670 N N . PHE A 1 85 ? 15.245 1.451 -6.255 1.00 97.81 85 PHE A N 1
ATOM 671 C CA . PHE A 1 85 ? 15.114 2.445 -5.182 1.00 97.81 85 PHE A CA 1
ATOM 672 C C . PHE A 1 85 ? 15.027 1.802 -3.788 1.00 97.81 85 PHE A C 1
ATOM 674 O O . PHE A 1 85 ? 14.427 2.373 -2.876 1.00 97.81 85 PHE A O 1
ATOM 681 N N . GLU A 1 86 ? 15.547 0.580 -3.625 1.00 96.94 86 GLU A N 1
ATOM 682 C CA . GLU A 1 86 ? 15.406 -0.196 -2.382 1.00 96.94 86 GLU A CA 1
ATOM 683 C C . GLU A 1 86 ? 15.927 0.581 -1.171 1.00 96.94 86 GLU A C 1
ATOM 685 O O . GLU A 1 86 ? 15.240 0.669 -0.155 1.00 96.94 86 GLU A O 1
ATOM 690 N N . HIS A 1 87 ? 17.092 1.217 -1.316 1.00 96.81 87 HIS A N 1
ATOM 691 C CA . HIS A 1 87 ? 17.719 1.989 -0.250 1.00 96.81 87 HIS A CA 1
ATOM 692 C C . HIS A 1 87 ? 16.885 3.211 0.155 1.00 96.81 87 HIS A C 1
ATOM 694 O O . HIS A 1 87 ? 16.620 3.418 1.338 1.00 96.81 87 HIS A O 1
ATOM 700 N N . GLU A 1 88 ? 16.425 4.004 -0.815 1.00 96.88 88 GLU A N 1
ATOM 701 C CA . GLU A 1 88 ? 15.629 5.206 -0.565 1.00 96.88 88 GLU A CA 1
ATOM 702 C C . GLU A 1 88 ? 14.263 4.862 0.051 1.00 96.88 88 GLU A C 1
ATOM 704 O O . GLU A 1 88 ? 13.755 5.598 0.904 1.00 96.88 88 GLU A O 1
ATOM 709 N N . ILE A 1 89 ? 13.657 3.745 -0.365 1.00 97.00 89 ILE A N 1
ATOM 710 C CA . ILE A 1 89 ? 12.400 3.241 0.203 1.00 97.00 89 ILE A CA 1
ATOM 711 C C . ILE A 1 89 ? 12.618 2.758 1.640 1.00 97.00 89 ILE A C 1
ATOM 713 O O . ILE A 1 89 ? 11.836 3.131 2.518 1.00 97.00 89 ILE A O 1
ATOM 717 N N . GLU A 1 90 ? 13.665 1.972 1.895 1.00 96.25 90 GLU A N 1
ATOM 718 C CA . GLU A 1 90 ? 13.999 1.463 3.229 1.00 96.25 90 GLU A CA 1
ATOM 719 C C . GLU A 1 90 ? 14.266 2.608 4.210 1.00 96.25 90 GLU A C 1
ATOM 721 O O . GLU A 1 90 ? 13.654 2.655 5.277 1.00 96.25 90 GLU A O 1
ATOM 726 N N . GLU A 1 91 ? 15.102 3.581 3.836 1.00 95.44 91 GLU A N 1
ATOM 727 C CA . GLU A 1 91 ? 15.392 4.753 4.670 1.00 95.44 91 GLU A CA 1
ATOM 728 C C . GLU A 1 91 ? 14.109 5.531 4.997 1.00 95.44 91 GLU A C 1
ATOM 730 O O . GLU A 1 91 ? 13.865 5.915 6.145 1.00 95.44 91 GLU A O 1
ATOM 735 N N . SER A 1 92 ? 13.243 5.707 3.997 1.00 95.12 92 SER A N 1
ATOM 736 C CA . SER A 1 92 ? 11.978 6.419 4.157 1.00 95.12 92 SER A CA 1
ATOM 737 C C . SER A 1 92 ? 11.022 5.706 5.111 1.00 95.12 92 SER A C 1
ATOM 739 O O . SER A 1 92 ? 10.459 6.345 5.999 1.00 95.12 92 SER A O 1
ATOM 741 N N . LEU A 1 93 ? 10.834 4.396 4.943 1.00 95.38 93 LEU A N 1
ATOM 742 C CA . LEU A 1 93 ? 9.929 3.605 5.778 1.00 95.38 93 LEU A CA 1
ATOM 743 C C . LEU A 1 93 ? 10.486 3.418 7.193 1.00 95.38 93 LEU A C 1
ATOM 745 O O . LEU A 1 93 ? 9.725 3.502 8.154 1.00 95.38 93 LEU A O 1
ATOM 749 N N . SER A 1 94 ? 11.805 3.277 7.337 1.00 95.19 94 SER A N 1
ATOM 750 C CA . SER A 1 94 ? 12.490 3.278 8.632 1.00 95.19 94 SER A CA 1
ATOM 751 C C . SER A 1 94 ? 12.231 4.578 9.394 1.00 95.19 94 SER A C 1
ATOM 753 O O . SER A 1 94 ? 11.792 4.553 10.546 1.00 95.19 94 SER A O 1
ATOM 755 N N . TYR A 1 95 ? 12.396 5.730 8.739 1.00 93.44 95 TYR A N 1
ATOM 756 C CA . TYR A 1 95 ? 12.089 7.018 9.355 1.00 93.44 95 TYR A CA 1
ATOM 757 C C . TYR A 1 95 ? 10.603 7.136 9.729 1.00 93.44 95 TYR A C 1
ATOM 759 O O . TYR A 1 95 ? 10.280 7.516 10.856 1.00 93.44 95 TYR A O 1
ATOM 767 N N . MET A 1 96 ? 9.688 6.767 8.826 1.00 92.12 96 MET A N 1
ATOM 768 C CA . MET A 1 96 ? 8.248 6.775 9.117 1.00 92.12 96 MET A CA 1
ATOM 769 C C . MET A 1 96 ? 7.906 5.906 10.325 1.00 92.12 96 MET A C 1
ATOM 771 O O . MET A 1 96 ? 7.122 6.332 11.168 1.00 92.12 96 MET A O 1
ATOM 775 N N . TYR A 1 97 ? 8.526 4.733 10.448 1.00 93.94 97 TYR A N 1
ATOM 776 C CA . TYR A 1 97 ? 8.347 3.852 11.594 1.00 93.94 97 TYR A CA 1
ATOM 777 C C . TYR A 1 97 ? 8.778 4.521 12.904 1.00 93.94 97 TYR A C 1
ATOM 779 O O . TYR A 1 97 ? 8.026 4.504 13.877 1.00 93.94 97 TYR A O 1
ATOM 787 N N . THR A 1 98 ? 9.944 5.182 12.927 1.00 92.75 98 THR A N 1
ATOM 788 C CA . THR A 1 98 ? 10.426 5.877 14.138 1.00 92.75 98 THR A CA 1
ATOM 789 C C . THR A 1 98 ? 9.492 6.988 14.614 1.00 92.75 98 THR A C 1
ATOM 791 O O . THR A 1 98 ? 9.436 7.272 15.809 1.00 92.75 98 THR A O 1
ATOM 794 N N . CYS A 1 99 ? 8.730 7.587 13.699 1.00 87.62 99 CYS A N 1
ATOM 795 C CA . CYS A 1 99 ? 7.771 8.642 13.998 1.00 87.62 99 CYS A CA 1
ATOM 796 C C . CYS A 1 99 ? 6.308 8.179 13.935 1.00 87.62 99 CYS A C 1
ATOM 798 O O . CYS A 1 99 ? 5.419 9.028 13.962 1.00 87.62 99 CYS A O 1
ATOM 800 N N . TYR A 1 100 ? 6.035 6.875 13.828 1.00 88.50 100 TYR A N 1
ATOM 801 C CA . TYR A 1 100 ? 4.698 6.364 13.511 1.00 88.50 100 TYR A CA 1
ATOM 802 C C . TYR A 1 100 ? 3.643 6.792 14.538 1.00 88.50 100 TYR A C 1
ATOM 804 O O . TYR A 1 100 ? 2.591 7.297 14.158 1.00 88.50 100 TYR A O 1
ATOM 812 N N . GLU A 1 101 ? 3.944 6.657 15.832 1.00 85.69 101 GLU A N 1
ATOM 813 C CA . GLU A 1 101 ? 3.022 7.007 16.926 1.00 85.69 101 GLU A CA 1
ATOM 814 C C . GLU A 1 101 ? 2.721 8.514 17.002 1.00 85.69 101 GLU A C 1
ATOM 816 O O . GLU A 1 101 ? 1.614 8.925 17.341 1.00 85.69 101 GLU A O 1
ATOM 821 N N . GLU A 1 102 ? 3.693 9.359 16.657 1.00 84.94 102 GLU A N 1
ATOM 822 C CA . GLU A 1 102 ? 3.488 10.807 16.557 1.00 84.94 102 GLU A CA 1
ATOM 823 C C . GLU A 1 102 ? 2.626 11.126 15.330 1.00 84.94 102 GLU A C 1
ATOM 825 O O . GLU A 1 102 ? 1.612 11.813 15.425 1.00 84.94 102 GLU A O 1
ATOM 830 N N . TRP A 1 103 ? 2.982 10.545 14.182 1.00 82.88 103 TRP A N 1
ATOM 831 C CA . TRP A 1 103 ? 2.304 10.779 12.915 1.00 82.88 103 TRP A CA 1
ATOM 832 C C . TRP A 1 103 ? 0.844 10.325 12.943 1.00 82.88 103 TRP A C 1
ATOM 834 O O . TRP A 1 103 ? -0.032 11.065 12.515 1.00 82.88 103 TRP A O 1
ATOM 844 N N . ILE A 1 104 ? 0.544 9.151 13.504 1.00 81.06 104 ILE A N 1
ATOM 845 C CA . ILE A 1 104 ? -0.830 8.636 13.605 1.00 81.06 104 ILE A CA 1
ATOM 846 C C . ILE A 1 104 ? -1.720 9.479 14.535 1.00 81.06 104 ILE A C 1
ATOM 848 O O . ILE A 1 104 ? -2.952 9.422 14.427 1.00 81.06 104 ILE A O 1
ATOM 852 N N . GLY A 1 105 ? -1.099 10.225 15.456 1.00 79.00 105 GLY A N 1
ATOM 853 C CA . GLY A 1 105 ? -1.749 11.203 16.325 1.00 79.00 105 GLY A CA 1
ATOM 854 C C . GLY A 1 105 ? -1.974 12.564 15.656 1.00 79.00 105 GLY A C 1
ATOM 855 O O . GLY A 1 105 ? -2.942 13.240 15.996 1.00 79.00 105 GLY A O 1
ATOM 856 N N . GLU A 1 106 ? -1.110 12.955 14.714 1.00 78.06 106 GLU A N 1
ATOM 857 C CA . GLU A 1 106 ? -1.171 14.228 13.974 1.00 78.06 106 GLU A CA 1
ATOM 858 C C . GLU A 1 106 ? -2.014 14.171 12.695 1.00 78.06 106 GLU A C 1
ATOM 860 O O . GLU A 1 106 ? -2.669 15.156 12.348 1.00 78.06 106 GLU A O 1
ATOM 865 N N . VAL A 1 107 ? -1.975 13.045 11.975 1.00 71.94 107 VAL A N 1
ATOM 866 C CA . VAL A 1 107 ? -2.804 12.800 10.788 1.00 71.94 107 VAL A CA 1
ATOM 867 C C . VAL A 1 107 ? -4.259 13.015 11.168 1.00 71.94 107 VAL A C 1
ATOM 869 O O . VAL A 1 107 ? -4.682 12.558 12.233 1.00 71.94 107 VAL A O 1
ATOM 872 N N . ASP A 1 108 ? -5.019 13.689 10.292 1.00 69.88 108 ASP A N 1
ATOM 873 C CA . ASP A 1 108 ? -6.467 13.810 10.462 1.00 69.88 108 ASP A CA 1
ATOM 874 C C . ASP A 1 108 ? -7.005 12.416 10.764 1.00 69.88 108 ASP A C 1
ATOM 876 O O . ASP A 1 108 ? -6.923 11.508 9.937 1.00 69.88 108 ASP A O 1
ATOM 880 N N . GLY A 1 109 ? -7.498 12.228 11.990 1.00 64.31 109 GLY A N 1
ATOM 881 C CA . GLY A 1 109 ? -7.913 10.923 12.483 1.00 64.31 109 GLY A CA 1
ATOM 882 C C . GLY A 1 109 ? -9.003 10.277 11.625 1.00 64.31 109 GLY A C 1
ATOM 883 O O . GLY A 1 109 ? -9.322 9.115 11.841 1.00 64.31 109 GLY A O 1
ATOM 884 N N . ASN A 1 110 ? -9.558 11.001 10.656 1.00 70.75 110 ASN A N 1
ATOM 885 C CA . ASN A 1 110 ? -10.557 10.515 9.721 1.00 70.75 110 ASN A CA 1
ATOM 886 C C . ASN A 1 110 ? -9.991 10.055 8.363 1.00 70.75 110 ASN A C 1
ATOM 888 O O . ASN A 1 110 ? -10.755 9.511 7.568 1.00 70.75 110 ASN A O 1
ATOM 892 N N . ASP A 1 111 ? -8.693 10.216 8.080 1.00 90.50 111 ASP A N 1
ATOM 893 C CA . ASP A 1 111 ? -8.088 9.767 6.817 1.00 90.50 111 ASP A CA 1
ATOM 894 C C . ASP A 1 111 ? -7.778 8.260 6.855 1.00 90.50 111 ASP A C 1
ATOM 896 O O . ASP A 1 111 ? -6.679 7.812 7.204 1.00 90.50 111 ASP A O 1
ATOM 900 N N . LEU A 1 112 ? -8.786 7.451 6.513 1.00 94.56 112 LEU A N 1
ATOM 901 C CA . LEU A 1 112 ? -8.656 5.995 6.434 1.00 94.56 112 LEU A CA 1
ATOM 902 C C . LEU A 1 112 ? -7.595 5.575 5.410 1.00 94.56 112 LEU A C 1
ATOM 904 O O . LEU A 1 112 ? -6.850 4.623 5.657 1.00 94.56 112 LEU A O 1
ATOM 908 N N . TYR A 1 113 ? -7.516 6.278 4.279 1.00 94.88 113 TYR A N 1
ATOM 909 C CA . TYR A 1 113 ? -6.581 5.972 3.203 1.00 94.88 113 TYR A CA 1
ATOM 910 C C . TYR A 1 113 ? -5.129 6.090 3.673 1.00 94.88 113 TYR A C 1
ATOM 912 O O . TYR A 1 113 ? -4.369 5.127 3.538 1.00 94.88 113 TYR A O 1
ATOM 920 N N . ALA A 1 114 ? -4.756 7.221 4.276 1.00 93.50 114 ALA A N 1
ATOM 921 C CA . ALA A 1 114 ? -3.398 7.468 4.749 1.00 93.50 114 ALA A CA 1
ATOM 922 C C . ALA A 1 114 ? -2.971 6.459 5.824 1.00 93.50 114 ALA A C 1
ATOM 924 O O . ALA A 1 114 ? -1.874 5.897 5.753 1.00 93.50 114 ALA A O 1
ATOM 925 N N . ILE A 1 115 ? -3.851 6.191 6.796 1.00 94.38 115 ILE A N 1
ATOM 926 C CA . ILE A 1 115 ? -3.573 5.256 7.892 1.00 94.38 115 ILE A CA 1
ATOM 927 C C . ILE A 1 115 ? -3.404 3.833 7.360 1.00 94.38 115 ILE A C 1
ATOM 929 O O . ILE A 1 115 ? -2.416 3.169 7.679 1.00 94.38 115 ILE A O 1
ATOM 933 N N . ALA A 1 116 ? -4.330 3.372 6.517 1.00 96.56 116 ALA A N 1
ATOM 934 C CA . ALA A 1 116 ? -4.274 2.030 5.957 1.00 96.56 116 ALA A CA 1
ATOM 935 C C . ALA A 1 116 ? -3.061 1.832 5.037 1.00 96.56 116 ALA A C 1
ATOM 937 O O . ALA A 1 116 ? -2.397 0.796 5.110 1.00 96.56 116 ALA A O 1
ATOM 938 N N . LEU A 1 117 ? -2.726 2.833 4.216 1.00 96.19 117 LEU A N 1
ATOM 939 C CA . LEU A 1 117 ? -1.567 2.775 3.332 1.00 96.19 117 LEU A CA 1
ATOM 940 C C . LEU A 1 117 ? -0.254 2.714 4.120 1.00 96.19 117 LEU A C 1
ATOM 942 O O . LEU A 1 117 ? 0.580 1.852 3.845 1.00 96.19 117 LEU A O 1
ATOM 946 N N . CYS A 1 118 ? -0.084 3.585 5.116 1.00 95.00 118 CYS A N 1
ATOM 947 C CA . CYS A 1 118 ? 1.099 3.596 5.976 1.00 95.00 118 CYS A CA 1
ATOM 948 C C . CYS A 1 118 ? 1.255 2.267 6.726 1.00 95.00 118 CYS A C 1
ATOM 950 O O . CYS A 1 118 ? 2.315 1.642 6.669 1.00 95.00 118 CYS A O 1
ATOM 952 N N . PHE A 1 119 ? 0.171 1.783 7.343 1.00 96.31 119 PHE A N 1
ATOM 953 C CA . PHE A 1 119 ? 0.146 0.491 8.026 1.00 96.31 119 PHE A CA 1
ATOM 954 C C . PHE A 1 119 ? 0.584 -0.649 7.101 1.00 96.31 119 PHE A C 1
ATOM 956 O O . PHE A 1 119 ? 1.456 -1.444 7.460 1.00 96.31 119 PHE A O 1
ATOM 963 N N . ARG A 1 120 ? 0.013 -0.710 5.891 1.00 97.44 120 ARG A N 1
ATOM 964 C CA . ARG A 1 120 ? 0.353 -1.731 4.900 1.00 97.44 120 ARG A CA 1
ATOM 965 C C . ARG A 1 120 ? 1.824 -1.658 4.499 1.00 97.44 120 ARG A C 1
ATOM 967 O O . ARG A 1 120 ? 2.493 -2.685 4.533 1.00 97.44 120 ARG A O 1
ATOM 974 N N . LEU A 1 121 ? 2.320 -0.478 4.122 1.00 97.25 121 LEU A N 1
ATOM 975 C CA . LEU A 1 121 ? 3.696 -0.302 3.647 1.00 97.25 121 LEU A CA 1
ATOM 976 C C . LEU A 1 121 ? 4.725 -0.669 4.723 1.00 97.25 121 LEU A C 1
ATOM 978 O O . LEU A 1 121 ? 5.715 -1.331 4.418 1.00 97.25 121 LEU A O 1
ATOM 982 N N . LEU A 1 122 ? 4.474 -0.301 5.981 1.00 96.88 122 LEU A N 1
ATOM 983 C CA . LEU A 1 122 ? 5.350 -0.648 7.100 1.00 96.88 122 LEU A CA 1
ATOM 984 C C . LEU A 1 122 ? 5.363 -2.160 7.361 1.00 96.88 122 LEU A C 1
ATOM 986 O O . LEU A 1 122 ? 6.437 -2.761 7.422 1.00 96.88 122 LEU A O 1
ATOM 990 N N . ARG A 1 123 ? 4.192 -2.807 7.429 1.00 97.12 123 ARG A N 1
ATOM 991 C CA . ARG A 1 123 ?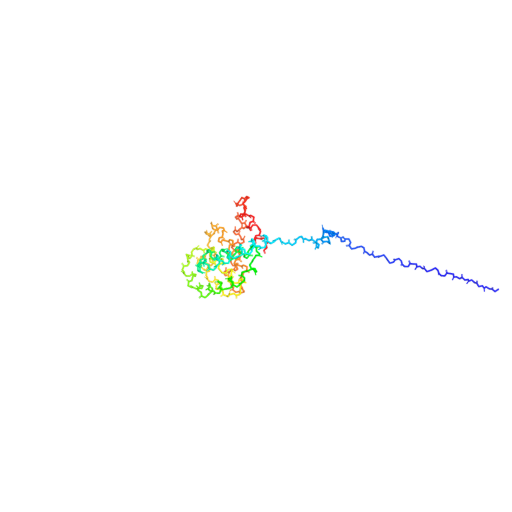 4.120 -4.263 7.640 1.00 97.12 123 ARG A CA 1
ATOM 992 C C . ARG A 1 123 ? 4.678 -5.073 6.481 1.00 97.12 123 ARG A C 1
ATOM 994 O O . ARG A 1 123 ? 5.284 -6.115 6.712 1.00 97.12 123 ARG A O 1
ATOM 1001 N N . GLN A 1 124 ? 4.521 -4.589 5.252 1.00 96.06 124 GLN A N 1
ATOM 1002 C CA . GLN A 1 124 ? 5.133 -5.186 4.063 1.00 96.06 124 GLN A CA 1
ATOM 1003 C C . GLN A 1 124 ? 6.660 -5.263 4.164 1.00 96.06 124 GLN A C 1
ATOM 1005 O O . GLN A 1 124 ? 7.242 -6.208 3.641 1.00 96.06 124 GLN A O 1
ATOM 1010 N N . GLN A 1 125 ? 7.294 -4.315 4.861 1.00 94.94 125 GLN A N 1
ATOM 1011 C CA . GLN A 1 125 ? 8.739 -4.310 5.124 1.00 94.94 125 GLN A CA 1
ATOM 1012 C C . GLN A 1 125 ? 9.129 -4.989 6.446 1.00 94.94 125 GLN A C 1
ATOM 1014 O O . GLN A 1 125 ? 10.282 -4.933 6.861 1.00 94.94 125 GLN A O 1
ATOM 1019 N N . GLY A 1 126 ? 8.182 -5.635 7.130 1.00 95.38 126 GLY A N 1
ATOM 1020 C CA . GLY A 1 126 ? 8.437 -6.341 8.385 1.00 95.38 126 GLY A CA 1
ATOM 1021 C C . GLY A 1 126 ? 8.436 -5.462 9.638 1.00 95.38 126 GLY A C 1
ATOM 1022 O O . GLY A 1 126 ? 8.720 -5.971 10.723 1.00 95.38 126 GLY A O 1
ATOM 1023 N N . TYR A 1 127 ? 8.079 -4.177 9.540 1.00 96.25 127 TYR A N 1
ATOM 1024 C CA . TYR A 1 127 ? 7.871 -3.347 10.726 1.00 96.25 127 TYR A CA 1
ATOM 1025 C C . TYR A 1 127 ? 6.557 -3.714 11.413 1.00 96.25 127 TYR A C 1
ATOM 1027 O O . TYR A 1 127 ? 5.491 -3.744 10.793 1.00 96.25 127 TYR A O 1
ATOM 1035 N N . TYR A 1 128 ? 6.618 -3.952 12.722 1.00 94.62 128 TYR A N 1
ATOM 1036 C CA . TYR A 1 128 ? 5.416 -4.151 13.520 1.00 94.62 128 TYR A CA 1
ATOM 1037 C C . TYR A 1 128 ? 4.792 -2.803 13.885 1.00 94.62 128 TYR A C 1
ATOM 1039 O O . TYR A 1 128 ? 5.337 -2.061 14.694 1.00 94.62 128 TYR A O 1
ATOM 1047 N N . VAL A 1 129 ? 3.617 -2.519 13.334 1.00 94.38 129 VAL A N 1
ATOM 1048 C CA . VAL A 1 129 ? 2.779 -1.374 13.720 1.00 94.38 129 VAL A CA 1
ATOM 1049 C C . VAL A 1 129 ? 1.445 -1.862 14.256 1.00 94.38 129 VAL A C 1
ATOM 1051 O O . VAL A 1 129 ? 0.864 -2.791 13.695 1.00 94.38 129 VAL A O 1
ATOM 1054 N N . SER A 1 130 ? 0.954 -1.263 15.341 1.00 94.06 130 SER A N 1
ATOM 1055 C CA . SER A 1 130 ? -0.279 -1.711 15.997 1.00 94.06 130 SER A CA 1
ATOM 1056 C C . SER A 1 130 ? -1.516 -1.479 15.122 1.00 94.06 130 SER A C 1
ATOM 1058 O O . SER A 1 130 ? -1.704 -0.389 14.576 1.00 94.06 130 SER A O 1
ATOM 1060 N N . CYS A 1 131 ? -2.401 -2.480 15.039 1.00 95.44 131 CYS A N 1
ATOM 1061 C CA . CYS A 1 131 ? -3.715 -2.342 14.403 1.00 95.44 131 CYS A CA 1
ATOM 1062 C C . CYS A 1 131 ? -4.688 -1.464 15.211 1.00 95.44 131 CYS A C 1
ATOM 1064 O O . CYS A 1 131 ? -5.747 -1.091 14.711 1.00 95.44 131 CYS A O 1
ATOM 1066 N N . ASP A 1 132 ? -4.328 -1.074 16.437 1.00 93.25 132 ASP A N 1
ATOM 1067 C CA . ASP A 1 132 ? -5.141 -0.186 17.275 1.00 93.25 132 ASP A CA 1
ATOM 1068 C C . ASP A 1 132 ? -5.358 1.197 16.648 1.00 93.25 132 ASP A C 1
ATOM 1070 O O . ASP A 1 132 ? -6.338 1.872 16.971 1.00 93.25 132 ASP A O 1
ATOM 1074 N N . ALA A 1 133 ? -4.504 1.581 15.693 1.00 92.31 133 ALA A N 1
ATOM 1075 C CA . ALA A 1 133 ? -4.689 2.760 14.856 1.00 92.31 133 ALA A CA 1
ATOM 1076 C C . ALA A 1 133 ? -6.059 2.787 14.154 1.00 92.31 133 ALA A C 1
ATOM 1078 O O . ALA A 1 133 ? -6.572 3.871 13.876 1.00 92.31 133 ALA A O 1
ATOM 1079 N N . PHE A 1 134 ? -6.683 1.626 13.915 1.00 94.94 134 PHE A N 1
ATOM 1080 C CA . PHE A 1 134 ? -7.986 1.535 13.262 1.00 94.94 134 PHE A CA 1
ATOM 1081 C C . PHE A 1 134 ? -9.188 1.678 14.207 1.00 94.94 134 PHE A C 1
ATOM 1083 O O . PHE A 1 134 ? -10.298 1.886 13.723 1.00 94.94 134 PHE A O 1
ATOM 1090 N N . ARG A 1 135 ? -9.006 1.662 15.539 1.00 92.88 135 ARG A N 1
ATOM 1091 C CA . ARG A 1 135 ? -10.120 1.793 16.510 1.00 92.88 135 ARG A CA 1
ATOM 1092 C C . ARG A 1 135 ? -10.918 3.090 16.353 1.00 92.88 135 ARG A C 1
ATOM 1094 O O . ARG A 1 135 ? -12.094 3.150 16.683 1.00 92.88 135 ARG A O 1
ATOM 1101 N N . LYS A 1 136 ? -10.303 4.146 15.818 1.00 91.44 136 LYS A N 1
ATOM 1102 C CA . LYS A 1 136 ? -10.988 5.420 15.530 1.00 91.44 136 LYS A CA 1
ATOM 1103 C C . LYS A 1 136 ? -12.068 5.293 14.435 1.00 91.44 136 LYS A C 1
ATOM 1105 O O . LYS A 1 136 ? -12.992 6.110 14.371 1.00 91.44 136 LYS A O 1
ATOM 1110 N N . PHE A 1 137 ? -11.983 4.248 13.612 1.00 94.88 137 PHE A N 1
ATOM 1111 C CA . PHE A 1 137 ? -12.918 3.939 12.532 1.00 94.88 137 PHE A CA 1
ATOM 1112 C C . PHE A 1 137 ? -13.996 2.925 12.930 1.00 94.88 137 PHE A C 1
ATOM 1114 O O . PHE A 1 137 ? -14.833 2.590 12.092 1.00 94.88 137 PHE A O 1
ATOM 1121 N N . THR A 1 138 ? -14.008 2.463 14.183 1.00 94.94 138 THR A N 1
ATOM 1122 C CA . THR A 1 138 ? -15.016 1.529 14.695 1.00 94.94 138 THR A CA 1
ATOM 1123 C C . THR A 1 138 ? -16.060 2.236 15.561 1.00 94.94 138 THR A C 1
ATOM 1125 O O . THR A 1 138 ? -15.829 3.334 16.072 1.00 94.94 138 THR A O 1
ATOM 1128 N N . ASP A 1 139 ? -17.236 1.630 15.699 1.00 94.25 139 ASP A N 1
ATOM 1129 C CA . ASP A 1 139 ? -18.266 2.021 16.662 1.00 94.25 139 ASP A CA 1
ATOM 1130 C C . ASP A 1 139 ? -17.979 1.467 18.073 1.00 94.25 139 ASP A C 1
ATOM 1132 O O . ASP A 1 139 ? -16.991 0.763 18.298 1.00 94.25 139 ASP A O 1
ATOM 1136 N N . ASP A 1 140 ? -18.848 1.786 19.038 1.00 91.62 140 ASP A N 1
ATOM 1137 C CA . ASP A 1 140 ? -18.726 1.328 20.433 1.00 91.62 140 ASP A CA 1
ATOM 1138 C C . ASP A 1 140 ? -18.845 -0.202 20.576 1.00 91.62 140 ASP A C 1
ATOM 1140 O O . ASP A 1 140 ? -18.521 -0.763 21.624 1.00 91.62 140 ASP A O 1
ATOM 1144 N N . GLN A 1 141 ? -19.340 -0.884 19.541 1.00 91.00 141 GLN A N 1
ATOM 1145 C CA . GLN A 1 141 ? -19.451 -2.338 19.468 1.00 91.00 141 GLN A CA 1
ATOM 1146 C C . GLN A 1 141 ? -18.239 -2.977 18.772 1.00 91.00 141 GLN A C 1
ATOM 1148 O O . GLN A 1 141 ? -18.182 -4.202 18.681 1.00 91.00 141 GLN A O 1
ATOM 1153 N N . GLY A 1 142 ? -17.275 -2.171 18.314 1.00 89.00 142 GLY A N 1
ATOM 1154 C CA . GLY A 1 142 ? -16.057 -2.624 17.649 1.00 89.00 142 GLY A CA 1
ATOM 1155 C C . GLY A 1 142 ? -16.221 -2.937 16.162 1.00 89.00 142 GLY A C 1
ATOM 1156 O O . GLY A 1 142 ? -15.317 -3.542 15.601 1.00 89.00 142 GLY A O 1
ATOM 1157 N N . ASN A 1 143 ? -17.328 -2.542 15.522 1.00 94.81 143 ASN A N 1
ATOM 1158 C CA . ASN A 1 143 ? -17.527 -2.732 14.080 1.00 94.81 143 ASN A CA 1
ATOM 1159 C C . ASN A 1 143 ? -17.081 -1.494 13.301 1.00 94.81 143 ASN A C 1
ATOM 1161 O O . ASN A 1 143 ? -17.340 -0.370 13.741 1.00 94.81 143 ASN A O 1
ATOM 1165 N N . PHE A 1 144 ? -16.509 -1.659 12.106 1.00 96.56 144 PHE A N 1
ATOM 1166 C CA . PHE A 1 144 ? -16.213 -0.519 11.233 1.00 96.56 144 PHE A CA 1
ATOM 1167 C C . PHE A 1 144 ? -17.470 0.301 10.912 1.00 96.56 144 PHE A C 1
ATOM 1169 O O . PHE A 1 144 ? -18.527 -0.213 10.519 1.00 96.56 144 PHE A O 1
ATOM 1176 N N . LYS A 1 145 ? -17.344 1.624 11.056 1.00 95.19 145 LYS A N 1
ATOM 1177 C CA . LYS A 1 145 ? -18.437 2.573 10.842 1.00 95.19 145 LYS A CA 1
ATOM 1178 C C . LYS A 1 145 ? -18.945 2.482 9.406 1.00 95.19 145 LYS A C 1
ATOM 1180 O O . LYS A 1 145 ? -18.194 2.569 8.436 1.00 95.19 145 LYS A O 1
ATOM 1185 N N . LYS A 1 146 ? -20.267 2.400 9.250 1.00 90.88 146 LYS A N 1
ATOM 1186 C CA . LYS A 1 146 ? -20.912 2.290 7.929 1.00 90.88 146 LYS A CA 1
ATOM 1187 C C . LYS A 1 146 ? -20.656 3.488 7.017 1.00 90.88 146 LYS A C 1
ATOM 1189 O O . LYS A 1 146 ? -20.791 3.344 5.813 1.00 90.88 146 LYS A O 1
ATOM 1194 N N . GLU A 1 147 ? -20.309 4.651 7.559 1.00 92.00 147 GLU A N 1
ATOM 1195 C CA . GLU A 1 147 ? -20.015 5.860 6.778 1.00 92.00 147 GLU A CA 1
ATOM 1196 C C . GLU A 1 147 ? -18.736 5.758 5.935 1.00 92.00 147 GLU A C 1
ATOM 1198 O O . GLU A 1 147 ? -18.620 6.463 4.932 1.00 92.00 147 GLU A O 1
ATOM 1203 N N . LEU A 1 148 ? -17.833 4.824 6.267 1.00 92.25 148 LEU A N 1
ATOM 1204 C CA . LEU A 1 148 ? -16.602 4.570 5.509 1.00 92.25 148 LEU A CA 1
ATOM 1205 C C . LEU A 1 148 ? -16.877 4.113 4.072 1.00 92.25 148 LEU A C 1
ATOM 1207 O O . LEU A 1 148 ? -16.020 4.257 3.210 1.00 92.25 148 LEU A O 1
ATOM 1211 N N . VAL A 1 149 ? -18.093 3.634 3.781 1.00 89.38 149 VAL A N 1
ATOM 1212 C CA . VAL A 1 149 ? -18.518 3.251 2.422 1.00 89.38 149 VAL A CA 1
ATOM 1213 C C . VAL A 1 149 ? -18.513 4.394 1.415 1.00 89.38 149 VAL A C 1
ATOM 1215 O O . VAL A 1 149 ? -18.546 4.146 0.210 1.00 89.38 149 VAL A O 1
ATOM 1218 N N . ASN A 1 150 ? -18.481 5.636 1.895 1.00 89.44 150 ASN A N 1
ATOM 1219 C CA . ASN A 1 150 ? -18.387 6.814 1.043 1.00 89.44 150 ASN A CA 1
ATOM 1220 C C . ASN A 1 150 ? -16.955 7.047 0.532 1.00 89.44 150 ASN A C 1
ATOM 1222 O O . ASN A 1 150 ? -16.787 7.706 -0.492 1.00 89.44 150 ASN A O 1
ATOM 1226 N N . ASP A 1 151 ? -15.945 6.485 1.204 1.00 91.00 151 ASP A N 1
ATOM 1227 C CA . ASP A 1 151 ? -14.542 6.538 0.800 1.00 91.00 151 ASP A CA 1
ATOM 1228 C C . ASP A 1 151 ? -14.091 5.183 0.236 1.00 91.00 151 ASP A C 1
ATOM 1230 O O . ASP A 1 151 ? -13.543 4.317 0.924 1.00 91.00 151 ASP A O 1
ATOM 1234 N N . VAL A 1 152 ? -14.329 4.993 -1.063 1.00 91.75 152 VAL A N 1
ATOM 1235 C CA . VAL A 1 152 ? -13.956 3.754 -1.763 1.00 91.75 152 VAL A CA 1
ATOM 1236 C C . VAL A 1 152 ? -12.436 3.551 -1.776 1.00 91.75 152 VAL A C 1
ATOM 1238 O O . VAL A 1 152 ? -11.981 2.409 -1.707 1.00 91.75 152 VAL A O 1
ATOM 1241 N N . HIS A 1 153 ? -11.643 4.627 -1.832 1.00 91.81 153 HIS A N 1
ATOM 1242 C CA . HIS A 1 153 ? -10.182 4.536 -1.831 1.00 91.81 153 HIS A CA 1
ATOM 1243 C C . HIS A 1 153 ? -9.649 4.133 -0.454 1.00 91.81 153 HIS A C 1
ATOM 1245 O O . HIS A 1 153 ? -8.840 3.208 -0.371 1.00 91.81 153 HIS A O 1
ATOM 1251 N N . GLY A 1 154 ? -10.149 4.738 0.624 1.00 94.75 154 GLY A N 1
ATOM 1252 C CA . GLY A 1 154 ? -9.843 4.322 1.991 1.00 94.75 154 GLY A CA 1
ATOM 1253 C C . GLY A 1 154 ? -10.266 2.883 2.265 1.00 94.75 154 GLY A C 1
ATOM 1254 O O . GLY A 1 154 ? -9.483 2.111 2.816 1.00 94.75 154 GLY A O 1
ATOM 1255 N N . MET A 1 155 ? -11.448 2.466 1.800 1.00 95.12 155 MET A N 1
ATOM 1256 C CA . MET A 1 155 ? -11.885 1.069 1.903 1.00 95.12 155 MET A CA 1
ATOM 1257 C C . MET A 1 155 ? -10.967 0.093 1.166 1.00 95.12 155 MET A C 1
ATOM 1259 O O . MET A 1 155 ? -10.682 -0.984 1.685 1.00 95.12 155 MET A O 1
ATOM 1263 N N . MET A 1 156 ? -10.526 0.447 -0.040 1.00 95.06 156 MET A N 1
ATOM 1264 C CA . MET A 1 156 ? -9.577 -0.359 -0.808 1.00 95.06 156 MET A CA 1
ATOM 1265 C C . MET A 1 156 ? -8.236 -0.468 -0.081 1.00 95.06 156 MET A C 1
ATOM 1267 O O . MET A 1 156 ? -7.713 -1.568 0.075 1.00 95.06 156 MET A O 1
ATOM 1271 N N . SER A 1 157 ? -7.711 0.641 0.440 1.00 96.38 157 SER A N 1
ATOM 1272 C CA . SER A 1 157 ? -6.478 0.618 1.230 1.00 96.38 157 SER A CA 1
ATOM 1273 C C . SER A 1 157 ? -6.631 -0.201 2.513 1.00 96.38 157 SER A C 1
ATOM 1275 O O . SER A 1 157 ? -5.719 -0.953 2.852 1.00 96.38 157 SER A O 1
ATOM 1277 N N . LEU A 1 158 ? -7.778 -0.129 3.201 1.00 97.88 158 LEU A N 1
ATOM 1278 C CA . LEU A 1 158 ? -8.064 -0.948 4.385 1.00 97.88 158 LEU A CA 1
ATOM 1279 C C . LEU A 1 158 ? -8.155 -2.440 4.039 1.00 97.88 158 LEU A C 1
ATOM 1281 O O . LEU A 1 158 ? -7.609 -3.266 4.769 1.00 97.88 158 LEU A O 1
ATOM 1285 N N . TYR A 1 159 ? -8.793 -2.788 2.918 1.00 97.69 159 TYR A N 1
ATOM 1286 C CA . TYR A 1 159 ? -8.853 -4.163 2.416 1.00 97.69 159 TYR A CA 1
ATOM 1287 C C . TYR A 1 159 ? -7.449 -4.735 2.201 1.00 97.69 159 TYR A C 1
ATOM 1289 O O . TYR A 1 159 ? -7.141 -5.833 2.662 1.00 97.69 159 TYR A O 1
ATOM 1297 N N . GLU A 1 160 ? -6.578 -3.973 1.539 1.00 96.94 160 GLU A N 1
ATOM 1298 C CA . GLU A 1 160 ? -5.195 -4.381 1.294 1.00 96.94 160 GLU A CA 1
ATOM 1299 C C . GLU A 1 160 ? -4.376 -4.456 2.587 1.00 96.94 160 GLU A C 1
ATOM 1301 O O . GLU A 1 160 ? -3.583 -5.379 2.763 1.00 96.94 160 GLU A O 1
ATOM 1306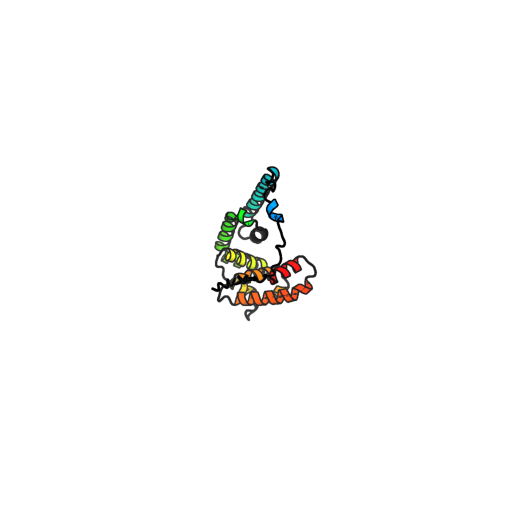 N N . ALA A 1 161 ? -4.569 -3.510 3.508 1.00 97.94 161 ALA A N 1
ATOM 1307 C CA . ALA A 1 161 ? -3.921 -3.504 4.816 1.00 97.94 161 ALA A CA 1
ATOM 1308 C C . ALA A 1 161 ? -4.313 -4.727 5.660 1.00 97.94 161 ALA A C 1
ATOM 1310 O O . ALA A 1 161 ? -3.459 -5.323 6.316 1.00 97.94 161 ALA A O 1
ATOM 1311 N N . ALA A 1 162 ? -5.576 -5.157 5.598 1.00 97.75 162 ALA A N 1
ATOM 1312 C CA . ALA A 1 162 ? -6.076 -6.327 6.319 1.00 97.75 162 ALA A CA 1
ATOM 1313 C C . ALA A 1 162 ? -5.457 -7.658 5.856 1.00 97.75 162 ALA A C 1
ATOM 1315 O O . ALA A 1 162 ? -5.498 -8.649 6.593 1.00 97.75 162 ALA A O 1
ATOM 1316 N N . GLN A 1 163 ? -4.817 -7.694 4.683 1.00 96.12 163 GLN A N 1
ATOM 1317 C CA . GLN A 1 163 ? -4.030 -8.853 4.247 1.00 96.12 163 GLN A CA 1
ATOM 1318 C C . GLN A 1 163 ? -2.723 -9.018 5.039 1.00 96.12 163 GLN A C 1
ATOM 1320 O O . GLN A 1 163 ? -2.172 -10.113 5.078 1.00 96.12 163 GLN A O 1
ATOM 1325 N N . PHE A 1 164 ? -2.261 -7.967 5.724 1.00 96.94 164 PHE A N 1
ATOM 1326 C CA . PHE A 1 164 ? -1.057 -7.967 6.568 1.00 96.94 164 PHE A CA 1
ATOM 1327 C C . PHE A 1 164 ? -1.365 -8.151 8.058 1.00 96.94 164 PHE A C 1
ATOM 1329 O O . PHE A 1 164 ? -0.541 -7.826 8.919 1.00 96.94 164 PHE A O 1
ATOM 1336 N N . ARG A 1 165 ? -2.560 -8.650 8.385 1.00 96.12 165 ARG A N 1
ATOM 1337 C CA . ARG A 1 165 ? -2.940 -8.982 9.759 1.00 96.12 165 ARG A CA 1
ATOM 1338 C C . ARG A 1 165 ? -2.159 -10.179 10.290 1.00 96.12 165 ARG A C 1
ATOM 1340 O O . ARG A 1 165 ? -1.784 -11.074 9.533 1.00 96.12 165 ARG A O 1
ATOM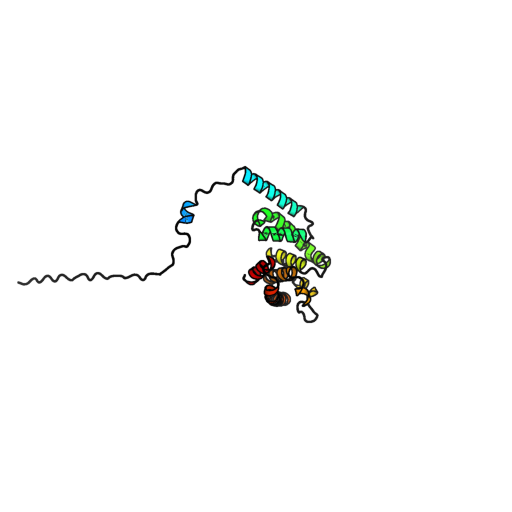 1347 N N . VAL A 1 166 ? -1.969 -10.217 11.601 1.00 95.38 166 VAL A N 1
ATOM 1348 C CA . VAL A 1 166 ? -1.384 -11.361 12.311 1.00 95.38 166 VAL A CA 1
ATOM 1349 C C . VAL A 1 166 ? -2.395 -11.976 13.278 1.00 95.38 166 VAL A C 1
ATOM 1351 O O . VAL A 1 166 ? -3.466 -11.425 13.528 1.00 95.38 166 VAL A O 1
ATOM 1354 N N . HIS A 1 167 ? -2.088 -13.163 13.805 1.00 96.19 167 HIS A N 1
ATOM 1355 C CA . HIS A 1 167 ? -2.983 -13.852 14.734 1.00 96.19 167 HIS A CA 1
ATOM 1356 C C . HIS A 1 167 ? -3.260 -13.017 15.991 1.00 96.19 167 HIS A C 1
ATOM 1358 O O . HIS A 1 167 ? -2.334 -12.504 16.615 1.00 96.19 167 HIS A O 1
ATOM 1364 N N . GLY A 1 168 ? -4.534 -12.950 16.385 1.00 95.31 168 GLY A N 1
ATOM 1365 C CA . GLY A 1 168 ? -4.992 -12.199 17.557 1.00 95.31 168 GLY A CA 1
ATOM 1366 C C . GLY A 1 168 ? -5.450 -10.769 17.258 1.00 95.31 168 GLY A C 1
ATOM 1367 O O . GLY A 1 168 ? -5.905 -10.084 18.168 1.00 95.31 168 GLY A O 1
ATOM 1368 N N . GLU A 1 169 ? -5.379 -10.318 16.004 1.00 97.12 169 GLU A N 1
ATOM 1369 C CA . GLU A 1 169 ? -5.828 -8.982 15.596 1.00 97.12 169 GLU A CA 1
ATOM 1370 C C . GLU A 1 169 ? -7.283 -8.985 15.119 1.00 97.12 169 GLU A C 1
ATOM 1372 O O . GLU A 1 169 ? -7.568 -8.832 13.930 1.00 97.12 169 GLU A O 1
ATOM 1377 N N . GLU A 1 170 ? -8.219 -9.124 16.061 1.00 96.69 170 GLU A N 1
ATOM 1378 C CA . GLU A 1 170 ? -9.660 -9.217 15.770 1.00 96.69 170 GLU A CA 1
ATOM 1379 C C . GLU A 1 170 ? -10.188 -8.024 14.953 1.00 96.69 170 GLU A C 1
ATOM 1381 O O . GLU A 1 170 ? -10.999 -8.205 14.047 1.00 96.69 170 GLU A O 1
ATOM 1386 N N . ILE A 1 171 ? -9.672 -6.812 15.202 1.00 97.25 171 ILE A N 1
ATOM 1387 C CA . ILE A 1 171 ? -10.024 -5.613 14.422 1.00 97.25 171 ILE A CA 1
ATOM 1388 C C . ILE A 1 171 ? -9.656 -5.757 12.941 1.00 97.25 171 ILE A C 1
ATOM 1390 O O . ILE A 1 171 ? -10.373 -5.266 12.077 1.00 97.25 171 ILE A O 1
ATOM 1394 N N . MET A 1 172 ? -8.565 -6.453 12.615 1.00 97.88 172 MET A N 1
ATOM 1395 C CA . MET A 1 172 ? -8.152 -6.645 11.224 1.00 97.88 172 MET A CA 1
ATOM 1396 C C . MET A 1 172 ? -8.914 -7.788 10.548 1.00 97.88 172 MET A C 1
ATOM 1398 O O . MET A 1 172 ? -9.135 -7.743 9.336 1.00 97.88 172 MET A O 1
ATOM 1402 N N . ASP A 1 173 ? -9.348 -8.796 11.308 1.00 97.19 173 ASP A N 1
ATOM 1403 C CA . ASP A 1 173 ? -10.287 -9.808 10.812 1.00 97.19 173 ASP A CA 1
ATOM 1404 C C . ASP A 1 173 ? -11.648 -9.172 10.480 1.00 97.19 173 ASP A C 1
ATOM 1406 O O . ASP A 1 173 ? -12.231 -9.444 9.424 1.00 97.19 173 ASP A O 1
ATOM 1410 N N . GLU A 1 174 ? -12.130 -8.268 11.336 1.00 97.19 174 GLU A N 1
ATOM 1411 C CA . GLU A 1 174 ? -13.345 -7.491 11.089 1.00 97.19 174 GLU A CA 1
ATOM 1412 C C . GLU A 1 174 ? -13.165 -6.529 9.906 1.00 97.19 174 GLU A C 1
ATOM 1414 O O . GLU A 1 174 ? -14.026 -6.499 9.026 1.00 97.19 174 GLU A O 1
ATOM 1419 N N . ALA A 1 175 ? -12.008 -5.862 9.789 1.00 98.00 175 ALA A N 1
ATOM 1420 C CA . ALA A 1 175 ? -11.663 -5.005 8.649 1.00 98.00 175 ALA A CA 1
ATOM 1421 C C . ALA A 1 175 ? -11.758 -5.755 7.321 1.00 98.00 175 ALA A C 1
ATOM 1423 O O . ALA A 1 175 ? -12.345 -5.254 6.357 1.00 98.00 175 ALA A O 1
ATOM 1424 N N . LEU A 1 176 ? -11.211 -6.972 7.263 1.00 97.56 176 LEU A N 1
ATOM 1425 C CA . LEU A 1 176 ? -11.288 -7.802 6.068 1.00 97.56 176 LEU A CA 1
ATOM 1426 C C . LEU A 1 176 ? -12.744 -8.143 5.730 1.00 97.56 176 LEU A C 1
ATOM 1428 O O . LEU A 1 176 ? -13.169 -7.991 4.585 1.00 97.56 176 LEU A O 1
ATOM 1432 N N . ASN A 1 177 ? -13.524 -8.588 6.716 1.00 96.88 177 ASN A N 1
ATOM 1433 C CA . ASN A 1 177 ? -14.915 -8.973 6.494 1.00 96.88 177 ASN A CA 1
ATOM 1434 C C . ASN A 1 177 ? -15.778 -7.779 6.050 1.00 96.88 177 ASN A C 1
ATOM 1436 O O . ASN A 1 177 ? -16.540 -7.875 5.079 1.00 96.88 177 ASN A O 1
ATOM 1440 N N . PHE A 1 178 ? -15.619 -6.637 6.722 1.00 97.38 178 PHE A N 1
ATOM 1441 C CA . PHE A 1 178 ? -16.284 -5.383 6.396 1.00 97.38 178 PHE A CA 1
ATOM 1442 C C . PHE A 1 178 ? -15.957 -4.948 4.968 1.00 97.38 178 PHE A C 1
ATOM 1444 O O . PHE A 1 178 ? -16.862 -4.806 4.143 1.00 97.38 178 PHE A O 1
ATOM 1451 N N . THR A 1 179 ? -14.672 -4.799 4.641 1.00 97.50 179 THR A N 1
ATOM 1452 C CA . THR A 1 179 ? -14.245 -4.295 3.330 1.00 97.50 179 THR A CA 1
ATOM 1453 C C . THR A 1 179 ? -14.636 -5.231 2.192 1.00 97.50 179 THR A C 1
ATOM 1455 O O . THR A 1 179 ? -15.198 -4.760 1.206 1.00 97.50 179 THR A O 1
ATOM 1458 N N . VAL A 1 180 ? -14.468 -6.552 2.331 1.00 96.94 180 VAL A N 1
ATOM 1459 C CA . VAL A 1 180 ? -14.923 -7.531 1.324 1.00 96.94 180 VAL A CA 1
ATOM 1460 C C . VAL A 1 180 ? -16.423 -7.411 1.077 1.00 96.94 180 VAL A C 1
ATOM 1462 O O . VAL A 1 180 ? -16.868 -7.421 -0.074 1.00 96.94 180 VAL A O 1
ATOM 1465 N N . THR A 1 181 ? -17.214 -7.298 2.145 1.00 96.69 181 THR A N 1
ATOM 1466 C CA . THR A 1 181 ? -18.671 -7.181 2.043 1.00 96.69 181 THR A CA 1
ATOM 1467 C C . THR A 1 181 ? -19.065 -5.886 1.340 1.00 96.69 181 THR A C 1
ATOM 1469 O O . THR A 1 181 ? -19.820 -5.917 0.366 1.00 96.69 181 THR A O 1
ATOM 1472 N N . GLN A 1 182 ? -18.528 -4.748 1.782 1.00 95.88 182 GLN A N 1
ATOM 1473 C CA . GLN A 1 182 ? -18.890 -3.443 1.231 1.00 95.88 182 GLN A CA 1
ATOM 1474 C C . GLN A 1 182 ? -18.383 -3.258 -0.206 1.00 95.88 182 GLN A C 1
ATOM 1476 O O . GLN A 1 182 ? -19.143 -2.804 -1.060 1.00 95.88 182 GLN A O 1
ATOM 1481 N N . LEU A 1 183 ? -17.153 -3.679 -0.525 1.00 95.19 183 LEU A N 1
ATOM 1482 C CA . LEU A 1 183 ? -16.608 -3.598 -1.886 1.00 95.19 183 LEU A CA 1
ATOM 1483 C C . LEU A 1 183 ? -17.434 -4.437 -2.872 1.00 95.19 183 LEU A C 1
ATOM 1485 O O . LEU A 1 183 ? -17.751 -3.955 -3.959 1.00 95.19 183 LEU A O 1
ATOM 1489 N N . LYS A 1 184 ? -17.881 -5.643 -2.487 1.00 95.12 184 LYS A N 1
ATOM 1490 C CA . LYS A 1 184 ? -18.794 -6.461 -3.311 1.00 95.12 184 LYS A CA 1
ATOM 1491 C C . LYS A 1 184 ? -20.148 -5.787 -3.545 1.00 95.12 184 LYS A C 1
ATOM 1493 O O . LYS A 1 184 ? -20.705 -5.915 -4.633 1.00 95.12 184 LYS A O 1
ATOM 1498 N N . LEU A 1 185 ? -20.680 -5.073 -2.552 1.00 94.06 185 LEU A N 1
ATOM 1499 C CA . LEU A 1 185 ? -21.951 -4.345 -2.664 1.00 94.06 185 LEU A CA 1
ATOM 1500 C C . LEU A 1 185 ? -21.842 -3.077 -3.521 1.00 94.06 185 LEU A C 1
ATOM 1502 O O . LEU A 1 185 ? -22.812 -2.690 -4.179 1.00 94.06 185 LEU A O 1
ATOM 1506 N N . ILE A 1 186 ? -20.686 -2.413 -3.494 1.00 92.25 186 ILE A N 1
ATOM 1507 C CA . ILE A 1 186 ? -20.431 -1.173 -4.233 1.00 92.25 186 ILE A CA 1
ATOM 1508 C C . ILE A 1 186 ? -20.015 -1.460 -5.678 1.00 92.25 186 ILE A C 1
ATOM 1510 O O . ILE A 1 186 ? -20.392 -0.695 -6.561 1.00 92.25 186 ILE A O 1
ATOM 1514 N N . LEU A 1 187 ? -19.319 -2.568 -5.951 1.00 91.94 187 LEU A N 1
ATOM 1515 C CA . LEU A 1 187 ? -18.792 -2.907 -7.278 1.00 91.94 187 LEU A CA 1
ATOM 1516 C C . LEU A 1 187 ? -19.823 -2.771 -8.424 1.00 91.94 187 LEU A C 1
ATOM 1518 O O . LEU A 1 187 ? -19.497 -2.116 -9.413 1.00 91.94 187 LEU A O 1
ATOM 1522 N N . PRO A 1 188 ? -21.080 -3.256 -8.312 1.00 91.19 188 PRO A N 1
ATOM 1523 C CA . PRO A 1 188 ? -22.085 -3.065 -9.365 1.00 91.19 188 PRO A CA 1
ATOM 1524 C C . PRO A 1 188 ? -22.488 -1.599 -9.608 1.00 91.19 188 PRO A C 1
ATOM 1526 O O . PRO A 1 188 ? -23.042 -1.282 -10.657 1.00 91.19 188 PRO A O 1
ATOM 1529 N N . LYS A 1 189 ? -22.248 -0.706 -8.639 1.00 89.62 189 LYS A N 1
ATOM 1530 C CA . LYS A 1 189 ? -22.617 0.720 -8.679 1.00 89.62 189 LYS A CA 1
ATOM 1531 C C . LYS A 1 189 ? -21.517 1.610 -9.261 1.00 89.62 189 LYS A C 1
ATOM 1533 O O . LYS A 1 189 ? -21.818 2.714 -9.702 1.00 89.62 189 LYS A O 1
ATOM 1538 N N . LEU A 1 190 ? -20.265 1.146 -9.290 1.00 85.44 190 LEU A N 1
ATOM 1539 C CA . LEU A 1 190 ? -19.110 1.937 -9.743 1.00 85.44 190 LEU A CA 1
ATOM 1540 C C . LEU A 1 190 ? -19.081 2.197 -11.259 1.00 85.44 190 LEU A C 1
ATOM 1542 O O . LEU A 1 190 ? -18.194 2.910 -11.732 1.00 85.44 190 LEU A O 1
ATOM 1546 N N . SER A 1 191 ? -20.059 1.669 -12.010 1.00 78.56 191 SER A N 1
ATOM 1547 C CA . SER A 1 191 ? -20.115 1.703 -13.481 1.00 78.56 191 SER A CA 1
ATOM 1548 C C . SER A 1 191 ? -18.825 1.148 -14.118 1.00 78.56 191 SER A C 1
ATOM 1550 O O . SER A 1 191 ? -17.912 0.731 -13.413 1.00 78.56 191 SER A O 1
ATOM 1552 N N . ASN A 1 192 ? -18.721 1.089 -15.449 1.00 71.44 192 ASN A N 1
ATOM 1553 C CA . ASN A 1 192 ? -17.492 0.638 -16.127 1.00 71.44 192 ASN A CA 1
ATOM 1554 C C . ASN A 1 192 ? -16.369 1.687 -15.999 1.00 71.44 192 ASN A C 1
ATOM 1556 O O . ASN A 1 192 ? -16.011 2.352 -16.969 1.00 71.44 192 ASN A O 1
ATOM 1560 N N . SER A 1 193 ? -15.858 1.875 -14.785 1.00 86.06 193 SER A N 1
ATOM 1561 C CA . SER A 1 193 ? -14.765 2.779 -14.446 1.00 86.06 193 SER A CA 1
ATOM 1562 C C . SER A 1 193 ? -13.486 1.995 -14.163 1.00 86.06 193 SER A C 1
ATOM 1564 O O . SER A 1 193 ? -13.526 0.835 -13.751 1.00 86.06 193 SER A O 1
ATOM 1566 N N . GLN A 1 194 ? -12.336 2.653 -14.322 1.00 88.19 194 GLN A N 1
ATOM 1567 C CA . GLN A 1 194 ? -11.039 2.108 -13.906 1.00 88.19 194 GLN A CA 1
ATOM 1568 C C . GLN A 1 194 ? -11.050 1.678 -12.428 1.00 88.19 194 GLN A C 1
ATOM 1570 O O . GLN A 1 194 ? -10.457 0.666 -12.064 1.00 88.19 194 GLN A O 1
ATOM 1575 N N . LEU A 1 195 ? -11.785 2.406 -11.583 1.00 86.56 195 LEU A N 1
ATOM 1576 C CA . LEU A 1 195 ? -11.963 2.072 -10.173 1.00 86.56 195 LEU A CA 1
ATOM 1577 C C . LEU A 1 195 ? -12.717 0.745 -9.984 1.00 86.56 195 LEU A C 1
ATOM 1579 O O . LEU A 1 195 ? -12.328 -0.064 -9.146 1.00 86.56 195 LEU A O 1
ATOM 1583 N N . ALA A 1 196 ? -13.757 0.476 -10.780 1.00 91.25 196 ALA A N 1
ATOM 1584 C CA . ALA A 1 196 ? -14.465 -0.805 -10.737 1.00 91.25 196 ALA A CA 1
ATOM 1585 C C . ALA A 1 196 ? -13.550 -1.981 -11.116 1.00 91.25 196 ALA A C 1
ATOM 1587 O O . ALA A 1 196 ? -13.614 -3.042 -10.494 1.00 91.25 196 ALA A O 1
ATOM 1588 N N . GLU A 1 197 ? -12.668 -1.791 -12.101 1.00 91.94 197 GLU A N 1
ATOM 1589 C CA . GLU A 1 197 ? -11.673 -2.796 -12.480 1.00 91.94 197 GLU A CA 1
ATOM 1590 C C . GLU A 1 197 ? -10.657 -3.039 -11.356 1.00 91.94 197 GLU A C 1
ATOM 1592 O O . GLU A 1 197 ? -10.396 -4.191 -11.009 1.00 91.94 197 GLU A O 1
ATOM 1597 N N . GLN A 1 198 ? -10.148 -1.977 -10.725 1.00 90.00 198 GLN A N 1
ATOM 1598 C CA . GLN A 1 198 ? -9.244 -2.082 -9.575 1.00 90.00 198 GLN A CA 1
ATOM 1599 C C . GLN A 1 198 ? -9.886 -2.843 -8.411 1.00 90.00 198 GLN A C 1
ATOM 1601 O O . GLN A 1 198 ? -9.283 -3.782 -7.893 1.00 90.00 198 GLN A O 1
ATOM 1606 N N . VAL A 1 199 ? -11.125 -2.500 -8.043 1.00 91.88 199 VAL A N 1
ATOM 1607 C CA . VAL A 1 199 ? -11.886 -3.200 -6.994 1.00 91.88 199 VAL A CA 1
ATOM 1608 C C . VAL A 1 199 ? -12.117 -4.664 -7.375 1.00 91.88 199 VAL A C 1
ATOM 1610 O O . VAL A 1 199 ? -11.916 -5.561 -6.558 1.00 91.88 199 VAL A O 1
ATOM 1613 N N . SER A 1 200 ? -12.510 -4.934 -8.624 1.00 93.00 200 SER A N 1
ATOM 1614 C CA . SER A 1 200 ? -12.728 -6.302 -9.104 1.00 93.00 200 SER A CA 1
ATOM 1615 C C . SER A 1 200 ? -11.452 -7.138 -9.056 1.00 93.00 200 SER A C 1
ATOM 1617 O O . SER A 1 200 ? -11.511 -8.303 -8.670 1.00 93.00 200 SER A O 1
ATOM 1619 N N . ASN A 1 201 ? -10.312 -6.563 -9.437 1.00 91.94 201 ASN A N 1
ATOM 1620 C CA . ASN A 1 201 ? -9.029 -7.253 -9.425 1.00 91.94 201 ASN A CA 1
ATOM 1621 C C . ASN A 1 201 ? -8.542 -7.501 -7.995 1.00 91.94 201 ASN A C 1
ATOM 1623 O O . ASN A 1 201 ? -8.148 -8.623 -7.697 1.00 91.94 201 ASN A O 1
ATOM 1627 N N . ALA A 1 202 ? -8.650 -6.517 -7.099 1.00 90.00 202 ALA A N 1
ATOM 1628 C CA . ALA A 1 202 ? -8.266 -6.684 -5.699 1.00 90.00 202 ALA A CA 1
ATOM 1629 C C . ALA A 1 202 ? -9.105 -7.748 -4.974 1.00 90.00 202 ALA A C 1
ATOM 1631 O O . ALA A 1 202 ? -8.576 -8.471 -4.149 1.00 90.00 202 ALA A O 1
ATOM 1632 N N . LEU A 1 203 ? -10.394 -7.900 -5.294 1.00 92.56 203 LEU A N 1
ATOM 1633 C CA . LEU A 1 203 ? -11.242 -8.932 -4.677 1.00 92.56 203 LEU A CA 1
ATOM 1634 C C . LEU A 1 203 ? -11.003 -10.358 -5.212 1.00 92.56 203 LEU A C 1
ATOM 1636 O O . LEU A 1 203 ? -11.564 -11.306 -4.658 1.00 92.56 203 LEU A O 1
ATOM 1640 N N . LYS A 1 204 ? -10.258 -10.524 -6.314 1.00 90.69 204 LYS A N 1
ATOM 1641 C CA . LYS A 1 204 ? -9.967 -11.839 -6.917 1.00 90.69 204 LYS A CA 1
ATOM 1642 C C . LYS A 1 204 ? -8.715 -12.503 -6.346 1.00 90.69 204 LYS A C 1
ATOM 1644 O O . LYS A 1 204 ? -8.630 -13.728 -6.420 1.00 90.69 204 LYS A O 1
ATOM 1649 N N . PHE A 1 205 ? -7.765 -11.711 -5.857 1.00 73.38 205 PHE A N 1
ATOM 1650 C CA . PHE A 1 205 ? -6.433 -12.136 -5.427 1.00 73.38 205 PHE A CA 1
ATOM 1651 C C . PHE A 1 205 ? -6.187 -11.714 -3.980 1.00 73.38 205 PHE A C 1
ATOM 1653 O O . PHE A 1 205 ? -5.461 -12.463 -3.294 1.00 73.38 205 PHE A O 1
#

Secondary structure (DSSP, 8-state):
----------------PPP--PPPPSSTTGGGGGGGPPPPPHHHHHHHHHHHHHHHHHHHHS-TTSHHHHHHHHHHHHTT-GGGSHHHHHHHHHHHHHTHHHHHHHS-TT-HHHHHHHHHHHHHTT----GGGGGGGB-TTSPBPGGGGG-HHHHHHHHHHHTT--TT-HHHHHHHHHHHHHHHHHGGGS-S-HHHHHHHHHTT-

Foldseek 3Di:
DDDDDDDDDDPPPPPDDDDPPDDDDPCHCVCVPVPDDDDDDPVRVVVVVVVLVVLLCLLVVPPLLDPSNLVSQVVCVVVVNCVSPVPSLVVSLVVCLVCVVVSLVVPPLPCLLSNLSNLLSNLVVVHDDDPVSCQSQADPVLAGDPVCLVPLNSLLSLCNSLVSDDPPPVSSVRSNVVSLVSLVVCLVVVPPDPSSVVSVVSNVD

Organism: Capsicum baccatum (NCBI:txid33114)

pLDDT: mean 88.48, std 13.16, range [33.03, 98.0]

InterPro domains:
  IPR001906 Terpene synthase, N-terminal domain [PF01397] (26-203)
  IPR008930 Terpenoid cyclases/protein prenyltransferase alpha-alpha toroid [SSF48239] (23-205)
  IPR008949 Isoprenoid synthase domain superfamily [G3DSA:1.10.600.10] (24-63)
  IPR036965 Terpene synthase, N-terminal domain superfamily [G3DSA:1.50.10.130] (64-205)
  IPR050148 Terpene synthase-like [PTHR31225] (16-204)

Radius of gyration: 29.18 Å; chains: 1; bounding box: 45×107×58 Å

Sequence (205 aa):
MELCTQTVGADKVIITRRSGNHHPTIWGDHFLAYADLPEANEGEEKQHEDVKEEVRKMLVMAPSKSLQKLDLINTIQRLGVAYHFEHEIEESLSYMYTCYEEWIGEVDGNDLYAIALCFRLLRQQGYYVSCDAFRKFTDDQGNFKKELVNDVHGMMSLYEAAQFRVHGEEIMDEALNFTVTQLKLILPKLSNSQLAEQVSNALKF